Protein AF-0000000082500758 (afdb_homodimer)

Secondary structure (DSSP, 8-state):
------HHHHHHHHHHHHHHHHHHHHTTS---EEEEEETTEEEEEEE--TTTTT-TT--HHHHHHHHHHHHHHHTT--HHHHHHHHTT-EEEEEEPPBHHHHHHHHHHT-SEEEEEE--TTTB-HHHHHHHHHHHHHGGGS-S----------S-EEE-TT--/------HHHHHHHHHHHHHHHHHHHHTTS---EEEEEETTEEEEEEE--TTTTT-TT--HHHHHHHHHHHHHHHTT--HHHHHHHHTT-EEEEEE--BHHHHHHHHHHT-SEEEEEE--TTTB-HHHHHHHHHHHHHGGGS-S----------S-EEE-TT--

pLDDT: mean 81.26, std 23.69, range [27.52, 98.81]

Radius of gyration: 19.94 Å; Cα contacts (8 Å, |Δi|>4): 639; chains: 2; bounding box: 52×61×43 Å

Sequence (326 aa):
MLMVETEEDTTLFMNLAIEQAKLALDGLEVPVGCVIVEDHAVIASGRNRTTETRNATRHAEMEAIDMLLEQWQKDGLSKEEVASKFSRCTLYVTCEPCIMCAAALSIIGIKEVYYGCANDKFGGCGSILSLHTNSSENLNSPKASQKANARGLNGLIPVPEVLMLMVETEEDTTLFMNLAIEQAKLALDGLEVPVGCVIVEDHAVIASGRNRTTETRNATRHAEMEAIDMLLEQWQKDGLSKEEVASKFSRCTLYVTCEPCIMCAAALSIIGIKEVYYGCANDKFGGCGSILSLHTNSSENLNSPKASQKANARGLNGLIPVPEVL

Foldseek 3Di:
DLPPQDPVLLVVQLVVQQVLLVVCVVVVHRRKKKFKDAPSDTPFIFAACCPVVVNVPRHGLNRRVVVVVVVVVVVVDDLVRQLVRQLRMEMEMAEADFQVSLVVSLVSNHNAYEYAYYDPPGHNLVVQVVVVVVVVVVPPPPDDPPCPCSVRNVDYHHDYPDD/DLPPQDPVLLVVQLVVQQVLLVVCVVVVHRRKKKFKDAPSDTPFIFAACCPVVVNVPRHGLNRRVVVVVVVVVVVVDDLVRQLVRQLRMEMEMAEADFQVSLVVSLVSNHNAYEYAYYDPPGHNLVVQVVVVVVVVVVPPPPDDPPCPCSVRNVDYHHDYPDD

Structure (mmCIF, N/CA/C/O backbone):
data_AF-0000000082500758-model_v1
#
loop_
_entity.id
_entity.type
_entity.pdbx_description
1 polymer 'tRNA(adenine(34)) deaminase'
#
loop_
_atom_site.group_PDB
_atom_site.id
_atom_site.type_symbol
_atom_site.label_atom_id
_atom_site.label_alt_id
_atom_site.label_comp_id
_atom_site.label_asym_id
_atom_site.label_entity_id
_atom_site.label_seq_id
_atom_site.pdbx_PDB_ins_code
_atom_site.Cartn_x
_atom_site.Cartn_y
_atom_site.Cartn_z
_atom_site.occupancy
_atom_site.B_iso_or_equiv
_atom_site.auth_seq_id
_atom_site.auth_comp_id
_atom_site.auth_asym_id
_atom_site.auth_atom_id
_atom_site.pdbx_PDB_model_num
ATOM 1 N N . MET A 1 1 ? -1.138 -32.438 -9.609 1 28.11 1 MET A N 1
ATOM 2 C CA . MET A 1 1 ? 0.214 -32.469 -9.055 1 28.11 1 MET A CA 1
ATOM 3 C C . MET A 1 1 ? 0.645 -31.062 -8.609 1 28.11 1 MET A C 1
ATOM 5 O O . MET A 1 1 ? 0.626 -30.125 -9.398 1 28.11 1 MET A O 1
ATOM 9 N N . LEU A 1 2 ? 0.361 -30.688 -7.398 1 39.06 2 LEU A N 1
ATOM 10 C CA . LEU A 1 2 ? 0.825 -29.438 -6.809 1 39.06 2 LEU A CA 1
ATOM 11 C C . LEU A 1 2 ? 2.223 -29.094 -7.305 1 39.06 2 LEU A C 1
ATOM 13 O O . LEU A 1 2 ? 3.168 -29.859 -7.105 1 39.06 2 LEU A O 1
ATOM 17 N N . MET A 1 3 ? 2.318 -28.766 -8.508 1 44.16 3 MET A N 1
ATOM 18 C CA . MET A 1 3 ? 3.656 -28.5 -9.031 1 44.16 3 MET A CA 1
ATOM 19 C C . MET A 1 3 ? 4.484 -27.719 -8.023 1 44.16 3 MET A C 1
ATOM 21 O O . MET A 1 3 ? 4.168 -26.562 -7.73 1 44.16 3 MET A O 1
ATOM 25 N N . VAL A 1 4 ? 4.895 -28.406 -6.992 1 53.94 4 VAL A N 1
ATOM 26 C CA . VAL A 1 4 ? 5.828 -27.875 -6.012 1 53.94 4 VAL A CA 1
ATOM 27 C C . VAL A 1 4 ? 7 -27.203 -6.727 1 53.94 4 VAL A C 1
ATOM 29 O O . VAL A 1 4 ? 7.492 -27.719 -7.734 1 53.94 4 VAL A O 1
ATOM 32 N N . GLU A 1 5 ? 7.02 -25.953 -6.672 1 64.44 5 GLU A N 1
ATOM 33 C CA . GLU A 1 5 ? 8.18 -25.266 -7.223 1 64.44 5 GLU A CA 1
ATOM 34 C C . GLU A 1 5 ? 9.477 -25.984 -6.855 1 64.44 5 GLU A C 1
ATOM 36 O O . GLU A 1 5 ? 9.68 -26.359 -5.695 1 64.44 5 GLU A O 1
ATOM 41 N N . THR A 1 6 ? 10.148 -26.484 -7.891 1 73.56 6 THR A N 1
ATOM 42 C CA . THR A 1 6 ? 11.445 -27.125 -7.676 1 73.56 6 THR A CA 1
ATOM 43 C C . THR A 1 6 ? 12.5 -26.078 -7.309 1 73.56 6 THR A C 1
ATOM 45 O O . THR A 1 6 ? 12.258 -24.875 -7.434 1 73.56 6 THR A O 1
ATOM 48 N N . GLU A 1 7 ? 13.523 -26.531 -6.707 1 75 7 GLU A N 1
ATOM 49 C CA . GLU A 1 7 ? 14.664 -25.656 -6.398 1 75 7 GLU A CA 1
ATOM 50 C C . GLU A 1 7 ? 15.133 -24.906 -7.641 1 75 7 GLU A C 1
ATOM 52 O O . GLU A 1 7 ? 15.523 -23.75 -7.555 1 75 7 GLU A O 1
ATOM 57 N N . GLU A 1 8 ? 15.07 -25.641 -8.781 1 79.5 8 GLU A N 1
ATOM 58 C CA . GLU A 1 8 ? 15.469 -25.016 -10.047 1 79.5 8 GLU A CA 1
ATOM 59 C C . GLU A 1 8 ? 14.523 -23.875 -10.414 1 79.5 8 GLU A C 1
ATOM 61 O O . GLU A 1 8 ? 14.961 -22.812 -10.883 1 79.5 8 GLU A O 1
ATOM 66 N N . ASP A 1 9 ? 13.328 -24.062 -10.164 1 88.56 9 ASP A N 1
ATOM 67 C CA . ASP A 1 9 ? 12.352 -23.016 -10.453 1 88.56 9 ASP A CA 1
ATOM 68 C C . ASP A 1 9 ? 12.562 -21.797 -9.562 1 88.56 9 ASP A C 1
ATOM 70 O O . ASP A 1 9 ? 12.523 -20.656 -10.039 1 88.56 9 ASP A O 1
ATOM 74 N N . THR A 1 10 ? 12.898 -22.109 -8.328 1 89.81 10 THR A N 1
ATOM 75 C CA . THR A 1 10 ? 13.109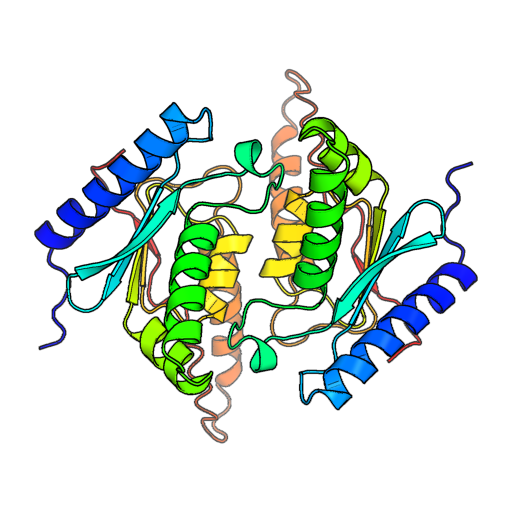 -21.016 -7.375 1 89.81 10 THR A CA 1
ATOM 76 C C . THR A 1 10 ? 14.312 -20.172 -7.785 1 89.81 10 THR A C 1
ATOM 78 O O . THR A 1 10 ? 14.25 -18.938 -7.746 1 89.81 10 THR A O 1
ATOM 81 N N . THR A 1 11 ? 15.328 -20.844 -8.211 1 92.38 11 THR A N 1
ATOM 82 C CA . THR A 1 11 ? 16.531 -20.141 -8.648 1 92.38 11 THR A CA 1
ATOM 83 C C . THR A 1 11 ? 16.234 -19.297 -9.898 1 92.38 11 THR A C 1
ATOM 85 O O . THR A 1 11 ? 16.672 -18.156 -9.992 1 92.38 11 THR A O 1
ATOM 88 N N . LEU A 1 12 ? 15.523 -19.875 -10.812 1 95.12 12 LEU A N 1
ATOM 89 C CA . LEU A 1 12 ? 15.18 -19.172 -12.047 1 95.12 12 LEU A CA 1
ATOM 90 C C . LEU A 1 12 ? 14.383 -17.906 -11.75 1 95.12 12 LEU A C 1
ATOM 92 O O . LEU A 1 12 ? 14.742 -16.828 -12.219 1 95.12 12 LEU A O 1
ATOM 96 N N . PHE A 1 13 ? 13.367 -18.047 -11 1 97.06 13 PHE A N 1
ATOM 97 C CA . PHE A 1 13 ? 12.469 -16.922 -10.766 1 97.06 13 PHE A CA 1
ATOM 98 C C . PHE A 1 13 ? 13.141 -15.867 -9.883 1 97.06 13 PHE A C 1
ATOM 100 O O . PHE A 1 13 ? 12.906 -14.672 -10.055 1 97.06 13 PHE A O 1
ATOM 107 N N . MET A 1 14 ? 14.055 -16.312 -8.984 1 96.81 14 MET A N 1
ATOM 108 C CA . MET A 1 14 ? 14.812 -15.352 -8.188 1 96.81 14 MET A CA 1
ATOM 109 C C . MET A 1 14 ? 15.781 -14.562 -9.055 1 96.81 14 MET A C 1
ATOM 111 O O . MET A 1 14 ? 15.977 -13.367 -8.852 1 96.81 14 MET A O 1
ATOM 115 N N . ASN A 1 15 ? 16.312 -15.242 -10.016 1 97.44 15 ASN A N 1
ATOM 116 C CA . ASN A 1 15 ? 17.188 -14.547 -10.953 1 97.44 15 ASN A CA 1
ATOM 117 C C . ASN A 1 15 ? 16.422 -13.492 -11.758 1 97.44 15 ASN A C 1
ATOM 119 O O . ASN A 1 15 ? 16.953 -12.414 -12.039 1 97.44 15 ASN A O 1
ATOM 123 N N . LEU A 1 16 ? 15.227 -13.805 -12.117 1 98.31 16 LEU A N 1
ATOM 124 C CA . LEU A 1 16 ? 14.398 -12.836 -12.812 1 98.31 16 LEU A CA 1
ATOM 125 C C . LEU A 1 16 ? 14.055 -11.656 -11.906 1 98.31 16 LEU A C 1
ATOM 127 O O . LEU A 1 16 ? 13.992 -10.516 -12.359 1 98.31 16 LEU A O 1
ATOM 131 N N . ALA A 1 17 ? 13.875 -11.922 -10.602 1 98.38 17 ALA A N 1
ATOM 132 C CA . ALA A 1 17 ? 13.695 -10.852 -9.625 1 98.38 17 ALA A CA 1
ATOM 133 C C . ALA A 1 17 ? 14.945 -9.977 -9.539 1 98.38 17 ALA A C 1
ATOM 135 O O . ALA A 1 17 ? 14.852 -8.75 -9.469 1 98.38 17 ALA A O 1
ATOM 136 N N . ILE A 1 18 ? 16.078 -10.602 -9.586 1 98.12 18 ILE A N 1
ATOM 137 C CA . ILE A 1 18 ? 17.344 -9.891 -9.508 1 98.12 18 ILE A CA 1
ATOM 138 C C . ILE A 1 18 ? 17.516 -8.984 -10.727 1 98.12 18 ILE A C 1
ATOM 140 O O . ILE A 1 18 ? 18.031 -7.867 -10.617 1 98.12 18 ILE A O 1
ATOM 144 N N . GLU A 1 19 ? 17.047 -9.445 -11.852 1 98.62 19 GLU A N 1
ATOM 145 C CA . GLU A 1 19 ? 17.078 -8.602 -13.039 1 98.62 19 GLU A CA 1
ATOM 146 C C . GLU A 1 19 ? 16.25 -7.332 -12.836 1 98.62 19 GLU A C 1
ATOM 148 O O . GLU A 1 19 ? 16.656 -6.246 -13.258 1 98.62 19 GLU A O 1
ATOM 153 N N . GLN A 1 20 ? 15.109 -7.449 -12.195 1 98.75 20 GLN A N 1
ATOM 154 C CA . GLN A 1 20 ? 14.297 -6.281 -11.867 1 98.75 20 GLN A CA 1
ATOM 155 C C . GLN A 1 20 ? 15.031 -5.352 -10.906 1 98.75 20 GLN A C 1
ATOM 157 O O . GLN A 1 20 ? 14.953 -4.129 -11.039 1 98.75 20 GLN A O 1
ATOM 162 N N . ALA A 1 21 ? 15.742 -5.941 -9.969 1 98.44 21 ALA A N 1
ATOM 163 C CA . ALA A 1 21 ? 16.516 -5.148 -9.023 1 98.44 21 ALA A CA 1
ATOM 164 C C . ALA A 1 21 ? 17.625 -4.359 -9.727 1 98.44 21 ALA A C 1
ATOM 166 O O . ALA A 1 21 ? 17.891 -3.213 -9.375 1 98.44 21 ALA A O 1
ATOM 167 N N . LYS A 1 22 ? 18.188 -4.98 -10.672 1 98.44 22 LYS A N 1
ATOM 168 C CA . LYS A 1 22 ? 19.203 -4.305 -11.461 1 98.44 22 LYS A CA 1
ATOM 169 C C . LYS A 1 22 ? 18.625 -3.115 -12.219 1 98.44 22 LYS A C 1
ATOM 171 O O . LYS A 1 22 ? 19.25 -2.059 -12.305 1 98.44 22 LYS A O 1
ATOM 176 N N . LEU A 1 23 ? 17.453 -3.297 -12.781 1 98.5 23 LEU A N 1
ATOM 177 C CA . LEU A 1 23 ? 16.766 -2.195 -13.445 1 98.5 23 LEU A CA 1
ATOM 178 C C . LEU A 1 23 ? 16.5 -1.054 -12.469 1 98.5 23 LEU A C 1
ATOM 180 O O . LEU A 1 23 ? 16.625 0.119 -12.828 1 98.5 23 LEU A O 1
ATOM 184 N N . ALA A 1 24 ? 16.094 -1.427 -11.258 1 98.38 24 ALA A N 1
ATOM 185 C CA . ALA A 1 24 ? 15.906 -0.406 -10.227 1 98.38 24 ALA A CA 1
ATOM 186 C C . ALA A 1 24 ? 17.203 0.359 -9.977 1 98.38 24 ALA A C 1
ATOM 188 O O . ALA A 1 24 ? 17.203 1.591 -9.914 1 98.38 24 ALA A O 1
ATOM 189 N N . LEU A 1 25 ? 18.25 -0.366 -9.812 1 97.81 25 LEU A N 1
ATOM 190 C CA . LEU A 1 25 ? 19.562 0.235 -9.57 1 97.81 25 LEU A CA 1
ATOM 191 C C . LEU A 1 25 ? 19.938 1.177 -10.703 1 97.81 25 LEU A C 1
ATOM 193 O O . LEU A 1 25 ? 20.422 2.289 -10.461 1 97.81 25 LEU A O 1
ATOM 197 N N . ASP A 1 26 ? 19.703 0.763 -11.93 1 97.38 26 ASP A N 1
ATOM 198 C CA . ASP A 1 26 ? 19.984 1.571 -13.109 1 97.38 26 ASP A CA 1
ATOM 199 C C . ASP A 1 26 ? 19.172 2.871 -13.094 1 97.38 26 ASP A C 1
ATOM 201 O O . ASP A 1 26 ? 19.625 3.887 -13.633 1 97.38 26 ASP A O 1
ATOM 205 N N . GLY A 1 27 ? 18.047 2.787 -12.508 1 96.56 27 GLY A N 1
ATOM 206 C CA . GLY A 1 27 ? 17.203 3.963 -12.367 1 96.56 27 GLY A CA 1
ATOM 207 C C . GLY A 1 27 ? 17.469 4.746 -11.102 1 96.56 27 GLY A C 1
ATOM 208 O O . GLY A 1 27 ? 16.672 5.598 -10.703 1 96.56 27 GLY A O 1
ATOM 209 N N . LEU A 1 28 ? 18.484 4.363 -10.383 1 96.44 28 LEU A N 1
ATOM 210 C CA . LEU A 1 28 ? 18.938 5.047 -9.18 1 96.44 28 LEU A CA 1
ATOM 211 C C . LEU A 1 28 ? 17.969 4.824 -8.023 1 96.44 28 LEU A C 1
ATOM 213 O O . LEU A 1 28 ? 17.734 5.727 -7.219 1 96.44 28 LEU A O 1
ATOM 217 N N . GLU A 1 29 ? 17.375 3.68 -8.023 1 97.81 29 GLU A N 1
ATOM 218 C CA . GLU A 1 29 ? 16.516 3.223 -6.941 1 97.81 29 GLU A CA 1
ATOM 219 C C . GLU A 1 29 ? 17.234 2.203 -6.059 1 97.81 29 GLU A C 1
ATOM 221 O O . GLU A 1 29 ? 18.203 1.589 -6.484 1 97.81 29 GLU A O 1
ATOM 226 N N . VAL A 1 30 ? 16.734 2.09 -4.672 1 96.25 30 VAL A N 1
ATOM 227 C CA . VAL A 1 30 ? 17.172 0.932 -3.896 1 96.25 30 VAL A CA 1
ATOM 228 C C . VAL A 1 30 ? 16.906 -0.347 -4.691 1 96.25 30 VAL A C 1
ATOM 230 O O . VAL A 1 30 ? 15.812 -0.552 -5.211 1 96.25 30 VAL A O 1
ATOM 233 N N . PRO A 1 31 ? 17.938 -1.136 -4.93 1 97.88 31 PRO A N 1
ATOM 234 C CA . PRO A 1 31 ? 17.828 -2.271 -5.848 1 97.88 31 PRO A CA 1
ATOM 235 C C . PRO A 1 31 ? 17.016 -3.428 -5.266 1 97.88 31 PRO A C 1
ATOM 237 O O . PRO A 1 31 ? 17.594 -4.426 -4.82 1 97.88 31 PRO A O 1
ATOM 240 N N . VAL A 1 32 ? 15.781 -3.314 -5.285 1 98.19 32 VAL A N 1
ATOM 241 C CA . VAL A 1 32 ? 14.852 -4.391 -4.941 1 98.19 32 VAL A CA 1
ATOM 242 C C . VAL A 1 32 ? 13.953 -4.699 -6.137 1 98.19 32 VAL A C 1
ATOM 244 O O . VAL A 1 32 ? 13.461 -3.785 -6.801 1 98.19 32 VAL A O 1
ATOM 247 N N . GLY A 1 33 ? 13.828 -5.926 -6.457 1 98.69 33 GLY A N 1
ATOM 248 C CA . GLY A 1 33 ? 12.992 -6.406 -7.547 1 98.69 33 GLY A CA 1
ATOM 249 C C . GLY A 1 33 ? 12.227 -7.668 -7.195 1 98.69 33 GLY A C 1
ATOM 250 O O . GLY A 1 33 ? 12.602 -8.391 -6.266 1 98.69 33 GLY A O 1
ATOM 251 N N . CYS A 1 34 ? 11.109 -7.859 -7.984 1 98.69 34 CYS A N 1
ATOM 252 C CA . CYS A 1 34 ? 10.32 -9.062 -7.738 1 98.69 34 CYS A CA 1
ATOM 253 C C . CYS A 1 34 ? 9.602 -9.508 -9.008 1 98.69 34 CYS A C 1
ATOM 255 O O . CYS A 1 34 ? 9.523 -8.758 -9.977 1 98.69 34 CYS A O 1
ATOM 257 N N . VAL A 1 35 ? 9.156 -10.758 -8.945 1 98.75 35 VAL A N 1
ATOM 258 C CA . VAL A 1 35 ? 8.273 -11.289 -9.977 1 98.75 35 VAL A CA 1
ATOM 259 C C . VAL A 1 35 ? 7.133 -12.078 -9.328 1 98.75 35 VAL A C 1
ATOM 261 O O . VAL A 1 35 ? 7.297 -12.641 -8.242 1 98.75 35 VAL A O 1
ATOM 264 N N . ILE A 1 36 ? 6.027 -12.039 -9.938 1 98.69 36 ILE A N 1
ATOM 265 C CA . ILE A 1 36 ? 4.891 -12.867 -9.555 1 98.69 36 ILE A CA 1
ATOM 266 C C . ILE A 1 36 ? 4.699 -13.984 -10.57 1 98.69 36 ILE A C 1
ATOM 268 O O . ILE A 1 36 ? 4.699 -13.742 -11.781 1 98.69 36 ILE A O 1
ATOM 272 N N . VAL A 1 37 ? 4.559 -15.219 -10.039 1 98.31 37 VAL A N 1
ATOM 273 C CA . VAL A 1 37 ? 4.535 -16.422 -10.875 1 98.31 37 VAL A CA 1
ATOM 274 C C . VAL A 1 37 ? 3.219 -17.156 -10.68 1 98.31 37 VAL A C 1
ATOM 276 O O . VAL A 1 37 ? 2.748 -17.312 -9.547 1 98.31 37 VAL A O 1
ATOM 279 N N . GLU A 1 38 ? 2.604 -17.531 -11.742 1 97.25 38 GLU A N 1
ATOM 280 C CA . GLU A 1 38 ? 1.458 -18.438 -11.789 1 97.25 38 GLU A CA 1
ATOM 281 C C . GLU A 1 38 ? 1.687 -19.578 -12.781 1 97.25 38 GLU A C 1
ATOM 283 O O . GLU A 1 38 ? 2.072 -19.328 -13.922 1 97.25 38 GLU A O 1
ATOM 288 N N . ASP A 1 39 ? 1.561 -20.781 -12.367 1 94.75 39 ASP A N 1
ATOM 289 C CA . ASP A 1 39 ? 1.719 -21.938 -13.242 1 94.75 39 ASP A CA 1
ATOM 290 C C . ASP A 1 39 ? 3.053 -21.891 -13.984 1 94.75 39 ASP A C 1
ATOM 292 O O . ASP A 1 39 ? 3.092 -22.016 -15.211 1 94.75 39 ASP A O 1
ATOM 296 N N . HIS A 1 40 ? 4.039 -21.5 -13.258 1 94.38 40 HIS A N 1
ATOM 297 C CA . HIS A 1 40 ? 5.426 -21.531 -13.711 1 94.38 40 HIS A CA 1
ATOM 298 C C . HIS A 1 40 ? 5.691 -20.453 -14.758 1 94.38 40 HIS A C 1
ATOM 300 O O . HIS A 1 40 ? 6.656 -20.547 -15.523 1 94.38 40 HIS A O 1
ATOM 306 N N . ALA A 1 41 ? 4.879 -19.5 -14.797 1 97.31 41 ALA A N 1
ATOM 307 C CA . ALA A 1 41 ? 5.086 -18.359 -15.695 1 97.31 41 ALA A CA 1
ATOM 308 C C . ALA A 1 41 ? 5.074 -17.047 -14.93 1 97.31 41 ALA A C 1
ATOM 310 O O . ALA A 1 41 ? 4.25 -16.844 -14.031 1 97.31 41 ALA A O 1
ATOM 311 N N . VAL A 1 42 ? 6.012 -16.203 -15.32 1 98.44 42 VAL A N 1
ATOM 312 C CA . VAL A 1 42 ? 5.996 -14.852 -14.758 1 98.44 42 VAL A CA 1
ATOM 313 C C . VAL A 1 42 ? 4.832 -14.062 -15.352 1 98.44 42 VAL A C 1
ATOM 315 O O . VAL A 1 42 ? 4.734 -13.914 -16.578 1 98.44 42 VAL A O 1
ATOM 318 N N . ILE A 1 43 ? 3.98 -13.555 -14.5 1 98.56 43 ILE A N 1
ATOM 319 C CA . ILE A 1 43 ? 2.818 -12.836 -15.016 1 98.5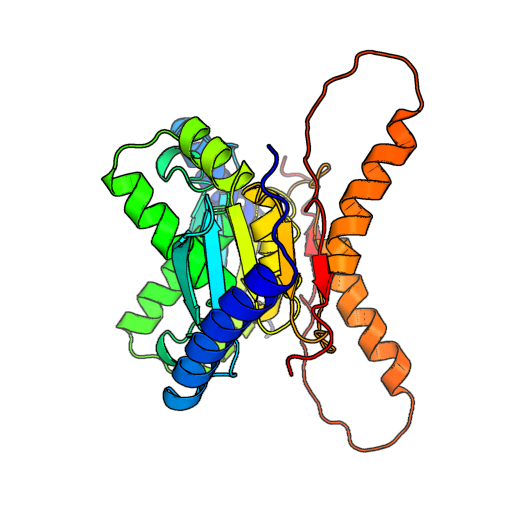6 43 ILE A CA 1
ATOM 320 C C . ILE A 1 43 ? 2.914 -11.359 -14.648 1 98.56 43 ILE A C 1
ATOM 322 O O . ILE A 1 43 ? 2.172 -10.531 -15.172 1 98.56 43 ILE A O 1
ATOM 326 N N . ALA A 1 44 ? 3.791 -11.023 -13.797 1 98.69 44 ALA A N 1
ATOM 327 C CA . ALA A 1 44 ? 4.055 -9.625 -13.453 1 98.69 44 ALA A CA 1
ATOM 328 C C . ALA A 1 44 ? 5.453 -9.461 -12.867 1 98.69 44 ALA A C 1
ATOM 330 O O . ALA A 1 44 ? 6.047 -10.422 -12.375 1 98.69 44 ALA A O 1
ATOM 331 N N . SER A 1 45 ? 5.961 -8.344 -12.969 1 98.81 45 SER A N 1
ATOM 332 C CA . SER A 1 45 ? 7.234 -7.957 -12.375 1 98.81 45 SER A CA 1
ATOM 333 C C . SER A 1 45 ? 7.172 -6.551 -11.789 1 98.81 45 SER A C 1
ATOM 335 O O . SER A 1 45 ? 6.293 -5.762 -12.148 1 98.81 45 SER A O 1
ATOM 337 N N . GLY A 1 46 ? 8.047 -6.348 -10.828 1 98.75 46 GLY A N 1
ATOM 338 C CA . GLY A 1 46 ? 8.125 -5.031 -10.219 1 98.75 46 GLY A CA 1
ATOM 339 C C . GLY A 1 46 ? 9.516 -4.691 -9.711 1 98.75 46 GLY A C 1
ATOM 340 O O . GLY A 1 46 ? 10.289 -5.586 -9.359 1 98.75 46 GLY A O 1
ATOM 341 N N . ARG A 1 47 ? 9.789 -3.453 -9.773 1 98.75 47 ARG A N 1
ATOM 342 C CA . ARG A 1 47 ? 10.984 -2.879 -9.164 1 98.75 47 ARG A CA 1
ATOM 343 C C . ARG A 1 47 ? 10.641 -1.629 -8.359 1 98.75 47 ARG A C 1
ATOM 345 O O . ARG A 1 47 ? 9.594 -1.021 -8.562 1 98.75 47 ARG A O 1
ATOM 352 N N . ASN A 1 48 ? 11.547 -1.322 -7.391 1 98.38 48 ASN A N 1
ATOM 353 C CA . ASN A 1 48 ? 11.328 -0.069 -6.676 1 98.38 48 ASN A CA 1
ATOM 354 C C . ASN A 1 48 ? 11.289 1.121 -7.633 1 98.38 48 ASN A C 1
ATOM 356 O O . ASN A 1 48 ? 12.102 1.211 -8.555 1 98.38 48 ASN A O 1
ATOM 360 N N . ARG A 1 49 ? 10.336 1.992 -7.398 1 97.94 49 ARG A N 1
ATOM 361 C CA . ARG A 1 49 ? 10.203 3.213 -8.188 1 97.94 49 ARG A CA 1
ATOM 362 C C . ARG A 1 49 ? 9.922 4.414 -7.293 1 97.94 49 ARG A C 1
ATOM 364 O O . ARG A 1 49 ? 9.148 5.305 -7.664 1 97.94 49 ARG A O 1
ATOM 371 N N . THR A 1 50 ? 10.422 4.406 -6.09 1 97.44 50 THR A N 1
ATOM 372 C CA . THR A 1 50 ? 10.109 5.402 -5.074 1 97.44 50 THR A CA 1
ATOM 373 C C . THR A 1 50 ? 10.602 6.781 -5.504 1 97.44 50 THR A C 1
ATOM 375 O O . THR A 1 50 ? 9.875 7.773 -5.371 1 97.44 50 THR A O 1
ATOM 378 N N . THR A 1 51 ? 11.789 6.836 -6.09 1 95.31 51 THR A N 1
ATOM 379 C CA . THR A 1 51 ? 12.367 8.117 -6.504 1 95.31 51 THR A CA 1
ATOM 380 C C . THR A 1 51 ? 11.695 8.617 -7.777 1 95.31 51 THR A C 1
ATOM 382 O O . THR A 1 51 ? 11.281 9.773 -7.855 1 95.31 51 THR A O 1
ATOM 385 N N . GLU A 1 52 ? 11.602 7.766 -8.742 1 95.31 52 GLU A N 1
ATOM 386 C CA . GLU A 1 52 ? 11.008 8.117 -10.023 1 95.31 52 GLU A CA 1
ATOM 387 C C . GLU A 1 52 ? 9.602 8.688 -9.844 1 95.31 52 GLU A C 1
ATOM 389 O O . GLU A 1 52 ? 9.219 9.633 -10.531 1 95.31 52 GLU A O 1
ATOM 394 N N . THR A 1 53 ? 8.875 8.156 -8.859 1 95.75 53 THR A N 1
ATOM 395 C CA . THR A 1 53 ? 7.473 8.531 -8.688 1 95.75 53 THR A CA 1
ATOM 396 C C . THR A 1 53 ? 7.309 9.508 -7.523 1 95.75 53 THR A C 1
ATOM 398 O O . THR A 1 53 ? 6.191 9.922 -7.207 1 95.75 53 THR A O 1
ATOM 401 N N . ARG A 1 54 ? 8.406 9.766 -6.781 1 95.94 54 ARG A N 1
ATOM 402 C CA . ARG A 1 54 ? 8.375 10.602 -5.586 1 95.94 54 ARG A CA 1
ATOM 403 C C . ARG A 1 54 ? 7.367 10.07 -4.574 1 95.94 54 ARG A C 1
ATOM 405 O O . ARG A 1 54 ? 6.625 10.844 -3.963 1 95.94 54 ARG A O 1
ATOM 412 N N . ASN A 1 55 ? 7.25 8.805 -4.523 1 96.88 55 ASN A N 1
ATOM 413 C CA . ASN A 1 55 ? 6.328 8.055 -3.678 1 96.88 55 ASN A CA 1
ATOM 414 C C . ASN A 1 55 ? 7.043 6.93 -2.936 1 96.88 55 ASN A C 1
ATOM 416 O O . ASN A 1 55 ? 7.352 5.891 -3.521 1 96.88 55 ASN A O 1
ATOM 420 N N . ALA A 1 56 ? 7.223 7.113 -1.683 1 96.38 56 ALA A N 1
ATOM 421 C CA . ALA A 1 56 ? 8.031 6.215 -0.864 1 96.38 56 ALA A CA 1
ATOM 422 C C . ALA A 1 56 ? 7.367 4.844 -0.734 1 96.38 56 ALA A C 1
ATOM 424 O O . ALA A 1 56 ? 8 3.881 -0.298 1 96.38 56 ALA A O 1
ATOM 425 N N . THR A 1 57 ? 6.098 4.699 -1.149 1 97.19 57 THR A N 1
ATOM 426 C CA . THR A 1 57 ? 5.375 3.443 -0.965 1 97.19 57 THR A CA 1
ATOM 427 C C . THR A 1 57 ? 5.473 2.576 -2.217 1 97.19 57 THR A C 1
ATOM 429 O O . THR A 1 57 ? 4.984 1.443 -2.232 1 97.19 57 THR A O 1
ATOM 432 N N . ARG A 1 58 ? 6.125 3.043 -3.246 1 98.06 58 ARG A N 1
ATOM 433 C CA . ARG A 1 58 ? 6.145 2.311 -4.508 1 98.06 58 ARG A CA 1
ATOM 434 C C . ARG A 1 58 ? 7.277 1.286 -4.527 1 98.06 58 ARG A C 1
ATOM 436 O O . ARG A 1 58 ? 8.18 1.37 -5.359 1 98.06 58 ARG A O 1
ATOM 443 N N . HIS A 1 59 ? 7.137 0.345 -3.658 1 98.38 59 HIS A N 1
ATOM 444 C CA . HIS A 1 59 ? 8.062 -0.782 -3.578 1 98.38 59 HIS A CA 1
ATOM 445 C C . HIS A 1 59 ? 7.809 -1.78 -4.703 1 98.38 59 HIS A C 1
ATOM 447 O O . HIS A 1 59 ? 6.754 -1.757 -5.336 1 98.38 59 HIS A O 1
ATOM 453 N N . ALA A 1 60 ? 8.773 -2.633 -4.945 1 98.75 60 ALA A N 1
ATOM 454 C CA . ALA A 1 60 ? 8.727 -3.615 -6.027 1 98.75 60 ALA A CA 1
ATOM 455 C C . ALA A 1 60 ? 7.441 -4.441 -5.957 1 98.75 60 ALA A C 1
ATOM 457 O O . ALA A 1 60 ? 6.773 -4.645 -6.973 1 98.75 60 ALA A O 1
ATOM 458 N N . GLU A 1 61 ? 7.098 -4.934 -4.742 1 98.56 61 GLU A N 1
ATOM 459 C CA . GLU A 1 61 ? 5.906 -5.762 -4.555 1 98.56 61 GLU A CA 1
ATOM 460 C C . GLU A 1 61 ? 4.645 -5.004 -4.949 1 98.56 61 GLU A C 1
ATOM 462 O O . GLU A 1 61 ? 3.785 -5.543 -5.656 1 98.56 61 GLU A O 1
ATOM 467 N N . MET A 1 62 ? 4.562 -3.77 -4.508 1 98.62 62 MET A N 1
ATOM 468 C CA . MET A 1 62 ? 3.396 -2.947 -4.82 1 9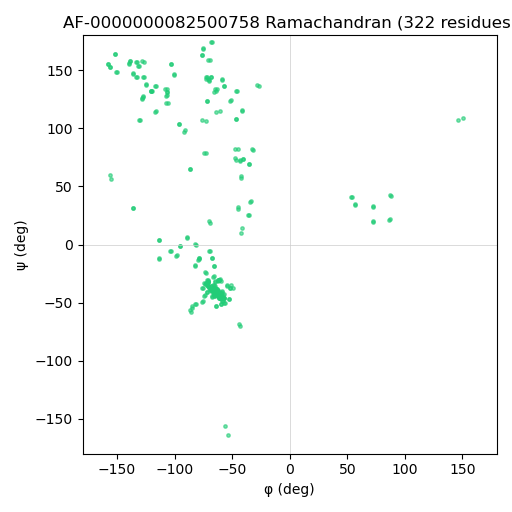8.62 62 MET A CA 1
ATOM 469 C C . MET A 1 62 ? 3.287 -2.703 -6.32 1 98.62 62 MET A C 1
ATOM 471 O O . MET A 1 62 ? 2.188 -2.719 -6.879 1 98.62 62 MET A O 1
ATOM 475 N N . GLU A 1 63 ? 4.418 -2.48 -6.98 1 98.62 63 GLU A N 1
ATOM 476 C CA . GLU A 1 63 ? 4.441 -2.283 -8.43 1 98.62 63 GLU A CA 1
ATOM 477 C C . GLU A 1 63 ? 3.926 -3.518 -9.164 1 98.62 63 GLU A C 1
ATOM 479 O O . GLU A 1 63 ? 3.121 -3.404 -10.086 1 98.62 63 GLU A O 1
ATOM 484 N N . ALA A 1 64 ? 4.359 -4.629 -8.773 1 98.81 64 ALA A N 1
ATOM 485 C CA . ALA A 1 64 ? 3.943 -5.867 -9.43 1 98.81 64 ALA A CA 1
ATOM 486 C C . ALA A 1 64 ? 2.451 -6.117 -9.227 1 98.81 64 ALA A C 1
ATOM 488 O O . ALA A 1 64 ? 1.748 -6.508 -10.156 1 98.81 64 ALA A O 1
ATOM 489 N N . ILE A 1 65 ? 2.018 -5.895 -8.008 1 98.44 65 ILE A N 1
ATOM 490 C CA . ILE A 1 65 ? 0.609 -6.078 -7.684 1 98.44 65 ILE A CA 1
ATOM 491 C C . ILE A 1 65 ? -0.246 -5.156 -8.547 1 98.44 65 ILE A C 1
ATOM 493 O O . ILE A 1 65 ? -1.226 -5.594 -9.156 1 98.44 65 ILE A O 1
ATOM 497 N N . ASP A 1 66 ? 0.157 -3.92 -8.625 1 97.56 66 ASP A N 1
ATOM 498 C CA . ASP A 1 66 ? -0.616 -2.945 -9.391 1 97.56 66 ASP A CA 1
ATOM 499 C C . ASP A 1 66 ? -0.665 -3.32 -10.867 1 97.56 66 ASP A C 1
ATOM 501 O O . ASP A 1 66 ? -1.707 -3.188 -11.516 1 97.56 66 ASP A O 1
ATOM 505 N N . MET A 1 67 ? 0.419 -3.73 -11.383 1 97.62 67 MET A N 1
ATOM 506 C CA . MET A 1 67 ? 0.469 -4.148 -12.781 1 97.62 67 MET A CA 1
ATOM 507 C C . MET A 1 67 ? -0.543 -5.258 -13.047 1 97.62 67 MET A C 1
ATOM 509 O O . MET A 1 67 ? -1.291 -5.195 -14.031 1 97.62 67 MET A O 1
ATOM 513 N N . LEU A 1 68 ? -0.596 -6.215 -12.211 1 97.62 68 LEU A N 1
ATOM 514 C CA . LEU A 1 68 ? -1.489 -7.355 -12.383 1 97.62 68 LEU A CA 1
ATOM 515 C C . LEU A 1 68 ? -2.947 -6.93 -12.242 1 97.62 68 LEU A C 1
ATOM 517 O O . LEU A 1 68 ? -3.799 -7.344 -13.031 1 97.62 68 LEU A O 1
ATOM 521 N N . LEU A 1 69 ? -3.168 -6.156 -11.258 1 97.44 69 LEU A N 1
ATOM 522 C CA . LEU A 1 69 ? -4.535 -5.727 -11 1 97.44 69 LEU A CA 1
ATOM 523 C C . LEU A 1 69 ? -5.074 -4.895 -12.156 1 97.44 69 LEU A C 1
ATOM 525 O O . LEU A 1 69 ? -6.242 -5.035 -12.539 1 97.44 69 LEU A O 1
ATOM 529 N N . GLU A 1 70 ? -4.219 -4.047 -12.695 1 96.69 70 GLU A N 1
ATOM 530 C CA . GLU A 1 70 ? -4.617 -3.279 -13.875 1 96.69 70 GLU A CA 1
ATOM 531 C C . GLU A 1 70 ? -4.961 -4.199 -15.039 1 96.69 70 GLU A C 1
ATOM 533 O O . GLU A 1 70 ? -5.984 -4.012 -15.703 1 96.69 70 GLU A O 1
ATOM 538 N N . GLN A 1 71 ? -4.18 -5.133 -15.273 1 97.25 71 GLN A N 1
ATOM 539 C CA . GLN A 1 71 ? -4.406 -6.094 -16.344 1 97.25 71 GLN A CA 1
ATOM 540 C C . GLN A 1 71 ? -5.699 -6.875 -16.125 1 97.25 71 GLN A C 1
ATOM 542 O O . GLN A 1 71 ? -6.496 -7.039 -17.047 1 97.25 71 GLN A O 1
ATOM 547 N N . TRP A 1 72 ? -5.902 -7.285 -14.922 1 97.5 72 TRP A N 1
ATOM 548 C CA . TRP A 1 72 ? -7.062 -8.117 -14.625 1 97.5 72 TRP A CA 1
ATOM 549 C C . TRP A 1 72 ? -8.344 -7.297 -14.656 1 97.5 72 TRP A C 1
ATOM 551 O O . TRP A 1 72 ? -9.414 -7.816 -14.992 1 97.5 72 TRP A O 1
ATOM 561 N N . GLN A 1 73 ? -8.211 -6.062 -14.266 1 95.12 73 GLN A N 1
ATOM 562 C CA . GLN A 1 73 ? -9.344 -5.16 -14.43 1 95.12 73 GLN A CA 1
ATOM 563 C C . GLN A 1 73 ? -9.727 -5.023 -15.898 1 95.12 73 GLN A C 1
ATOM 565 O O . GLN A 1 73 ? -10.906 -5.074 -16.25 1 95.12 73 GLN A O 1
ATOM 570 N N . LYS A 1 74 ? -8.742 -4.852 -16.75 1 96.31 74 LYS A N 1
ATOM 571 C CA . LYS A 1 74 ? -8.969 -4.746 -18.188 1 96.31 74 LYS A CA 1
ATOM 572 C C . LYS A 1 74 ? -9.578 -6.027 -18.734 1 96.31 74 LYS A C 1
ATOM 574 O O . LYS A 1 74 ? -10.383 -5.984 -19.672 1 96.31 74 LYS A O 1
ATOM 579 N N . ASP A 1 75 ? -9.258 -7.121 -18.141 1 97 75 ASP A N 1
ATOM 580 C CA . ASP A 1 75 ? -9.773 -8.422 -18.562 1 97 75 ASP A CA 1
ATOM 581 C C . ASP A 1 75 ? -11.195 -8.641 -18.047 1 97 75 ASP A C 1
ATOM 583 O O . ASP A 1 75 ? -11.836 -9.641 -18.375 1 97 75 ASP A O 1
ATOM 587 N N . GLY A 1 76 ? -11.641 -7.832 -17.156 1 95.81 76 GLY A N 1
ATOM 588 C CA . GLY A 1 76 ? -13.023 -7.883 -16.703 1 95.81 76 GLY A CA 1
ATOM 589 C C . GLY A 1 76 ? -13.242 -8.859 -15.555 1 95.81 76 GLY A C 1
ATOM 590 O O . GLY A 1 76 ? -14.359 -9.312 -15.328 1 95.81 76 GLY A O 1
ATOM 591 N N . LEU A 1 77 ? -12.195 -9.156 -14.867 1 96.81 77 LEU A N 1
ATOM 592 C CA . LEU A 1 77 ? -12.328 -10.109 -13.766 1 96.81 77 LEU A CA 1
ATOM 593 C C . LEU A 1 77 ? -13.055 -9.469 -12.586 1 96.81 77 LEU A C 1
ATOM 595 O O . LEU A 1 77 ? -12.836 -8.297 -12.273 1 96.81 77 LEU A O 1
ATOM 599 N N . SER A 1 78 ? -13.867 -10.242 -11.938 1 95.44 78 SER A N 1
ATOM 600 C CA . SER A 1 78 ? -14.539 -9.805 -10.719 1 95.44 78 SER A CA 1
ATOM 601 C C . SER A 1 78 ? -13.578 -9.797 -9.531 1 95.44 78 SER A C 1
ATOM 603 O O . SER A 1 78 ? -12.469 -10.336 -9.617 1 95.44 78 SER A O 1
ATOM 605 N N . LYS A 1 79 ? -14.016 -9.195 -8.438 1 93.75 79 LYS A N 1
ATOM 606 C CA . LYS A 1 79 ? -13.234 -9.156 -7.207 1 93.75 79 LYS A CA 1
ATOM 607 C C . LYS A 1 79 ? -12.914 -10.562 -6.711 1 93.75 79 LYS A C 1
ATOM 609 O O . LYS A 1 79 ? -11.789 -10.836 -6.289 1 93.75 79 LYS A O 1
ATOM 614 N N . GLU A 1 80 ? -13.914 -11.43 -6.82 1 94.81 80 GLU A N 1
ATOM 615 C CA . GLU A 1 80 ? -13.75 -12.812 -6.367 1 94.81 80 GLU A CA 1
ATOM 616 C C . GLU A 1 80 ? -12.75 -13.562 -7.246 1 94.81 80 GLU A C 1
ATOM 618 O O . GLU A 1 80 ? -11.953 -14.359 -6.75 1 94.81 80 GLU A O 1
ATOM 623 N N . GLU A 1 81 ? -12.844 -13.281 -8.5 1 97.12 81 GLU A N 1
ATOM 624 C CA . GLU A 1 81 ? -11.922 -13.914 -9.43 1 97.12 81 GLU A CA 1
ATOM 625 C C . GLU A 1 81 ? -10.484 -13.453 -9.203 1 97.12 81 GLU A C 1
ATOM 627 O O . GLU A 1 81 ? -9.547 -14.25 -9.266 1 97.12 81 GLU A O 1
ATOM 632 N N . VAL A 1 82 ? -10.32 -12.219 -8.945 1 97.44 82 VAL A N 1
ATOM 633 C CA . VAL A 1 82 ? -9.008 -11.648 -8.656 1 97.44 82 VAL A CA 1
ATOM 634 C C . VAL A 1 82 ? -8.422 -12.305 -7.41 1 97.44 82 VAL A C 1
ATOM 636 O O . VAL A 1 82 ? -7.266 -12.742 -7.418 1 97.44 82 VAL A O 1
ATOM 639 N N . ALA A 1 83 ? -9.227 -12.422 -6.402 1 94.69 83 ALA A N 1
ATOM 640 C CA . ALA A 1 83 ? -8.773 -13.047 -5.16 1 94.69 83 ALA A CA 1
ATOM 641 C C . ALA A 1 83 ? -8.367 -14.5 -5.395 1 94.69 83 ALA A C 1
ATOM 643 O O . ALA A 1 83 ? -7.34 -14.953 -4.891 1 94.69 83 ALA A O 1
ATOM 644 N N . SER A 1 84 ? -9.141 -15.148 -6.16 1 97 84 SER A N 1
ATOM 645 C CA . SER A 1 84 ? -8.852 -16.547 -6.484 1 97 84 SER A CA 1
ATOM 646 C C . SER A 1 84 ? -7.539 -16.672 -7.25 1 97 84 SER A C 1
ATOM 648 O O . SER A 1 84 ? -6.75 -17.594 -6.992 1 97 84 SER A O 1
ATOM 650 N N . LYS A 1 85 ? -7.34 -15.812 -8.109 1 97.44 85 LYS A N 1
ATOM 651 C CA . LYS A 1 85 ? -6.113 -15.867 -8.906 1 97.44 85 LYS A CA 1
ATOM 652 C C . LYS A 1 85 ? -4.887 -15.594 -8.047 1 97.44 85 LYS A C 1
ATOM 654 O O . LYS A 1 85 ? -3.877 -16.297 -8.156 1 97.44 85 LYS A O 1
ATOM 659 N N . PHE A 1 86 ? -4.98 -14.633 -7.148 1 97.31 86 PHE A N 1
ATOM 660 C CA . PHE A 1 86 ? -3.857 -14.344 -6.266 1 97.31 86 PHE A CA 1
ATOM 661 C C . PHE A 1 86 ? -3.535 -15.547 -5.387 1 97.31 86 PHE A C 1
ATOM 663 O O . PHE A 1 86 ? -2.371 -15.789 -5.066 1 97.31 86 PHE A O 1
ATOM 670 N N . SER A 1 87 ? -4.535 -16.297 -5.062 1 96.69 87 SER A N 1
ATOM 671 C CA . SER A 1 87 ? -4.348 -17.438 -4.172 1 96.69 87 SER A CA 1
ATOM 672 C C . SER A 1 87 ? -3.545 -18.531 -4.855 1 96.69 87 SER A C 1
ATOM 674 O O . SER A 1 87 ? -3.137 -19.5 -4.207 1 96.69 87 SER A O 1
ATOM 676 N N . ARG A 1 88 ? -3.229 -18.375 -6.145 1 96.81 88 ARG A N 1
ATOM 677 C CA . ARG A 1 88 ? -2.451 -19.344 -6.898 1 96.81 88 ARG A CA 1
ATOM 678 C C . ARG A 1 88 ? -1.097 -18.781 -7.305 1 96.81 88 ARG A C 1
ATOM 680 O O . ARG A 1 88 ? -0.312 -19.438 -7.984 1 96.81 88 ARG A O 1
ATOM 687 N N . CYS A 1 89 ? -0.848 -17.609 -6.863 1 97.19 89 CYS A N 1
ATOM 688 C CA . CYS A 1 89 ? 0.366 -16.922 -7.289 1 97.19 89 CYS A CA 1
ATOM 689 C C . CYS A 1 89 ? 1.45 -17.016 -6.223 1 97.19 89 CYS A C 1
ATOM 691 O O . CYS A 1 89 ? 1.154 -17 -5.027 1 97.19 89 CYS A O 1
ATOM 693 N N . THR A 1 90 ? 2.668 -17.078 -6.684 1 96.12 90 THR A N 1
ATOM 694 C CA . THR A 1 90 ? 3.855 -17.016 -5.84 1 96.12 90 THR A CA 1
ATOM 695 C C . THR A 1 90 ? 4.691 -15.789 -6.176 1 96.12 90 THR A C 1
ATOM 697 O O . THR A 1 90 ? 4.879 -15.461 -7.348 1 96.12 90 THR A O 1
ATOM 700 N N . LEU A 1 91 ? 5.148 -15.125 -5.102 1 97.5 91 LEU A N 1
ATOM 701 C CA . LEU A 1 91 ? 6.004 -13.961 -5.293 1 97.5 91 LEU A CA 1
ATOM 702 C C . LEU A 1 91 ? 7.449 -14.281 -4.922 1 97.5 91 LEU A C 1
ATOM 704 O O . LEU A 1 91 ? 7.703 -14.883 -3.879 1 97.5 91 LEU A O 1
ATOM 708 N N . TYR A 1 92 ? 8.359 -13.969 -5.844 1 96.88 92 TYR A N 1
ATOM 709 C CA . TYR A 1 92 ? 9.789 -13.992 -5.582 1 96.88 92 TYR A CA 1
ATOM 710 C C . TYR A 1 92 ? 10.344 -12.57 -5.488 1 96.88 92 TYR A C 1
ATOM 712 O O . TYR A 1 92 ? 10.203 -11.781 -6.422 1 96.88 92 TYR A O 1
ATOM 720 N N . VAL A 1 93 ? 10.945 -12.227 -4.363 1 98.12 93 VAL A N 1
ATOM 721 C CA . VAL A 1 93 ? 11.453 -10.875 -4.148 1 98.12 93 VAL A CA 1
ATOM 722 C C . VAL A 1 93 ? 12.875 -10.938 -3.588 1 98.12 93 VAL A C 1
ATOM 724 O O . VAL A 1 93 ? 13.195 -11.82 -2.785 1 98.12 93 VAL A O 1
ATOM 727 N N . THR A 1 94 ? 13.688 -10.008 -3.986 1 97.38 94 THR A N 1
ATOM 728 C CA . THR A 1 94 ? 15.109 -10.07 -3.674 1 97.38 94 THR A CA 1
ATOM 729 C C . THR A 1 94 ? 15.352 -9.82 -2.188 1 97.38 94 THR A C 1
ATOM 731 O O . THR A 1 94 ? 16.328 -10.312 -1.618 1 97.38 94 THR A O 1
ATOM 734 N N . CYS A 1 95 ? 14.531 -9.023 -1.601 1 95.25 95 CYS A N 1
ATOM 735 C CA . CYS A 1 95 ? 14.648 -8.695 -0.185 1 95.25 95 CYS A CA 1
ATOM 736 C C . CYS A 1 95 ? 13.344 -8.961 0.553 1 95.25 95 CYS A C 1
ATOM 738 O O . CYS A 1 95 ? 12.266 -8.703 0.019 1 95.25 95 CYS A O 1
ATOM 740 N N . GLU A 1 96 ? 13.406 -9.406 1.754 1 93.25 96 GLU A N 1
ATOM 741 C CA . GLU A 1 96 ? 12.219 -9.625 2.568 1 93.25 96 GLU A CA 1
ATOM 742 C C . GLU A 1 96 ? 11.266 -8.438 2.488 1 93.25 96 GLU A C 1
ATOM 744 O O . GLU A 1 96 ? 11.68 -7.289 2.68 1 93.25 96 GLU A O 1
ATOM 749 N N . PRO A 1 97 ? 9.984 -8.734 2.254 1 95.75 97 PRO A N 1
ATOM 750 C CA . PRO A 1 97 ? 9.031 -7.629 2.195 1 95.75 97 PRO A CA 1
ATOM 751 C C . PRO A 1 97 ? 8.992 -6.809 3.484 1 95.75 97 PRO A C 1
ATOM 753 O O . PRO A 1 97 ? 9.078 -7.371 4.578 1 95.75 97 PRO A O 1
ATOM 756 N N . CYS A 1 98 ? 8.859 -5.496 3.326 1 93.19 98 CYS A N 1
ATOM 757 C CA . CYS A 1 98 ? 8.625 -4.664 4.5 1 93.19 98 CYS A CA 1
ATOM 758 C C . CYS A 1 98 ? 7.246 -4.941 5.094 1 93.19 98 CYS A C 1
ATOM 760 O O . CYS A 1 98 ? 6.445 -5.664 4.504 1 93.19 98 CYS A O 1
ATOM 762 N N . ILE A 1 99 ? 6.969 -4.395 6.145 1 90.81 99 ILE A N 1
ATOM 763 C CA . ILE A 1 99 ? 5.695 -4.59 6.828 1 90.81 99 ILE A CA 1
ATOM 764 C C . ILE A 1 99 ? 4.547 -4.18 5.906 1 90.81 99 ILE A C 1
ATOM 766 O O . ILE A 1 99 ? 3.535 -4.875 5.812 1 90.81 99 ILE A O 1
ATOM 770 N N . MET A 1 100 ? 4.605 -3.07 5.238 1 94.19 100 MET A N 1
ATOM 771 C CA . MET A 1 100 ? 3.564 -2.609 4.32 1 94.19 100 MET A CA 1
ATOM 772 C C . MET A 1 100 ? 3.289 -3.654 3.244 1 94.19 100 MET A C 1
ATOM 774 O O . MET A 1 100 ? 2.139 -4.031 3.02 1 94.19 100 MET A O 1
ATOM 778 N N . CYS A 1 101 ? 4.332 -4.062 2.674 1 96.88 101 CYS A N 1
ATOM 779 C CA . CYS A 1 101 ? 4.188 -4.965 1.537 1 96.88 101 CYS A CA 1
ATOM 780 C C . CYS A 1 101 ? 3.736 -6.348 1.993 1 96.88 101 CYS A C 1
ATOM 782 O O . CYS A 1 101 ? 2.945 -7.004 1.312 1 96.88 101 CYS A O 1
ATOM 784 N N . ALA A 1 102 ? 4.316 -6.762 3.088 1 93.62 102 ALA A N 1
ATOM 785 C CA . ALA A 1 102 ? 3.883 -8.047 3.623 1 93.62 102 ALA A CA 1
ATOM 786 C C . ALA A 1 102 ? 2.389 -8.039 3.936 1 93.62 102 ALA A C 1
ATOM 788 O O . ALA A 1 102 ? 1.674 -8.992 3.623 1 93.62 102 ALA A O 1
ATOM 789 N N . ALA A 1 103 ? 1.946 -7.016 4.543 1 92.94 103 ALA A N 1
ATOM 790 C CA . ALA A 1 103 ? 0.526 -6.879 4.859 1 92.94 103 ALA A CA 1
ATOM 791 C C . ALA A 1 103 ? -0.314 -6.82 3.586 1 92.94 103 ALA A C 1
ATOM 793 O O . ALA A 1 103 ? -1.368 -7.453 3.5 1 92.94 103 ALA A O 1
ATOM 794 N N . ALA A 1 104 ? 0.142 -6.059 2.607 1 95.94 104 ALA A N 1
ATOM 795 C CA . ALA A 1 104 ? -0.558 -5.977 1.327 1 95.94 104 ALA A CA 1
ATOM 796 C C . ALA A 1 104 ? -0.701 -7.355 0.69 1 95.94 104 ALA A C 1
ATOM 798 O O . ALA A 1 104 ? -1.784 -7.727 0.232 1 95.94 104 ALA A O 1
ATOM 799 N N . LEU A 1 105 ? 0.39 -8.062 0.713 1 95.88 105 LEU A N 1
ATOM 800 C CA . LEU A 1 105 ? 0.403 -9.398 0.129 1 95.88 105 LEU A CA 1
ATOM 801 C C . LEU A 1 105 ? -0.56 -10.328 0.866 1 95.88 105 LEU A C 1
ATOM 803 O O . LEU A 1 105 ? -1.242 -11.141 0.243 1 95.88 105 LEU A O 1
ATOM 807 N N . SER A 1 106 ? -0.601 -10.18 2.117 1 93 106 SER A N 1
ATOM 808 C CA . SER A 1 106 ? -1.539 -10.969 2.918 1 93 106 SER A CA 1
ATOM 809 C C . SER A 1 106 ? -2.982 -10.594 2.594 1 93 106 SER A C 1
ATOM 811 O O . SER A 1 106 ? -3.832 -11.477 2.438 1 93 106 SER A O 1
ATOM 813 N N . ILE A 1 107 ? -3.252 -9.352 2.434 1 93.31 107 ILE A N 1
ATOM 814 C CA . ILE A 1 107 ? -4.59 -8.828 2.174 1 93.31 107 ILE A CA 1
ATOM 815 C C . ILE A 1 107 ? -5.09 -9.344 0.826 1 93.31 107 ILE A C 1
ATOM 817 O O . ILE A 1 107 ? -6.25 -9.75 0.699 1 93.31 107 ILE A O 1
ATOM 821 N N . ILE A 1 108 ? -4.242 -9.398 -0.121 1 95.5 108 ILE A N 1
ATOM 822 C CA . ILE A 1 108 ? -4.703 -9.797 -1.447 1 95.5 108 ILE A CA 1
ATOM 823 C C . ILE A 1 108 ? -4.77 -11.32 -1.536 1 95.5 108 ILE A C 1
ATOM 825 O O . ILE A 1 108 ? -5.344 -11.867 -2.48 1 95.5 108 ILE A O 1
ATOM 829 N N . GLY A 1 109 ? -4.094 -11.977 -0.61 1 94.44 109 GLY A N 1
ATOM 830 C CA . GLY A 1 109 ? -4.215 -13.422 -0.511 1 94.44 109 GLY A CA 1
ATOM 831 C C . GLY A 1 109 ? -3.248 -14.164 -1.416 1 94.44 109 GLY A C 1
ATOM 832 O O . GLY A 1 109 ? -3.617 -15.164 -2.039 1 94.44 109 GLY A O 1
ATOM 833 N N . ILE A 1 110 ? -2.012 -13.703 -1.471 1 95.12 110 ILE A N 1
ATOM 834 C CA . ILE A 1 110 ? -1.006 -14.391 -2.273 1 95.12 110 ILE A CA 1
ATOM 835 C C . ILE A 1 110 ? -0.677 -15.742 -1.643 1 95.12 110 ILE A C 1
ATOM 837 O O . ILE A 1 110 ? -0.659 -15.875 -0.417 1 95.12 110 ILE A O 1
ATOM 841 N N . LYS A 1 111 ? -0.43 -16.719 -2.471 1 93.94 111 LYS A N 1
ATOM 842 C CA . LYS A 1 111 ? -0.204 -18.078 -2.008 1 93.94 111 LYS A CA 1
ATOM 843 C C . LYS A 1 111 ? 1.057 -18.172 -1.151 1 93.94 111 LYS A C 1
ATOM 845 O O . LYS A 1 111 ? 1.026 -18.719 -0.049 1 93.94 111 LYS A O 1
ATOM 850 N N . GLU A 1 112 ? 2.207 -17.656 -1.727 1 93.69 112 GLU A N 1
ATOM 851 C CA . GLU A 1 112 ? 3.51 -17.797 -1.084 1 93.69 112 GLU A CA 1
ATOM 852 C C . GLU A 1 112 ? 4.473 -16.703 -1.543 1 93.69 112 GLU A C 1
ATOM 854 O O . GLU A 1 112 ? 4.328 -16.172 -2.643 1 93.69 112 GLU A O 1
ATOM 859 N N . VAL A 1 113 ? 5.438 -16.438 -0.553 1 94.62 113 VAL A N 1
ATOM 860 C CA . VAL A 1 113 ? 6.461 -15.438 -0.848 1 94.62 113 VAL A CA 1
ATOM 861 C C . VAL A 1 113 ? 7.844 -16.031 -0.587 1 94.62 113 VAL A C 1
ATOM 863 O O . VAL A 1 113 ? 8.102 -16.578 0.487 1 94.62 113 VAL A O 1
ATOM 866 N N . TYR A 1 114 ? 8.719 -15.922 -1.62 1 93.81 114 TYR A N 1
ATOM 867 C CA . TYR A 1 114 ? 10.133 -16.234 -1.492 1 93.81 114 TYR A CA 1
ATOM 868 C C . TYR A 1 114 ? 10.977 -14.961 -1.518 1 93.81 114 TYR A C 1
ATOM 870 O O . TYR A 1 114 ? 10.734 -14.07 -2.338 1 93.81 114 TYR A O 1
ATOM 878 N N . TYR A 1 115 ? 11.938 -14.867 -0.564 1 94.38 115 TYR A N 1
ATOM 879 C CA . TYR A 1 115 ? 12.773 -13.672 -0.58 1 94.38 115 TYR A CA 1
ATOM 880 C C . TYR A 1 115 ? 14.25 -14.031 -0.487 1 94.38 115 TYR A C 1
ATOM 882 O O . TYR A 1 115 ? 14.602 -15.086 0.037 1 94.38 115 TYR A O 1
ATOM 890 N N . GLY A 1 116 ? 15.094 -13.211 -0.997 1 92.25 116 GLY A N 1
ATOM 891 C CA . GLY A 1 116 ? 16.516 -13.469 -1.103 1 92.25 116 GLY A CA 1
ATOM 892 C C . GLY A 1 116 ? 17.281 -13.117 0.161 1 92.25 116 GLY A C 1
ATOM 893 O O . GLY A 1 116 ? 18.109 -13.906 0.629 1 92.25 116 GLY A O 1
ATOM 894 N N . CYS A 1 117 ? 17.172 -11.945 0.686 1 87.88 117 CYS A N 1
ATOM 895 C CA . CYS A 1 117 ? 17.875 -11.531 1.901 1 87.88 117 CYS A CA 1
ATOM 896 C C . CYS A 1 117 ? 16.891 -10.945 2.914 1 87.88 117 CYS A C 1
ATOM 898 O O . CYS A 1 117 ? 15.805 -10.5 2.545 1 87.88 117 CYS A O 1
ATOM 900 N N . ALA A 1 118 ? 17.344 -10.992 4.113 1 84.38 118 ALA A N 1
ATOM 901 C CA . ALA A 1 118 ? 16.531 -10.422 5.184 1 84.38 118 ALA A CA 1
ATOM 902 C C . ALA A 1 118 ? 16.516 -8.898 5.121 1 84.38 118 ALA A C 1
ATOM 904 O O . ALA A 1 118 ? 17.469 -8.289 4.637 1 84.38 118 ALA A O 1
ATOM 905 N N . ASN A 1 119 ? 15.391 -8.391 5.461 1 84.56 119 ASN A N 1
ATOM 906 C CA . ASN A 1 119 ? 15.258 -6.945 5.586 1 84.56 119 ASN A CA 1
ATOM 907 C C . ASN A 1 119 ? 15.539 -6.48 7.012 1 84.56 119 ASN A C 1
ATOM 909 O O . ASN A 1 119 ? 14.672 -6.57 7.883 1 84.56 119 ASN A O 1
ATOM 913 N N . ASP A 1 120 ? 16.688 -6.059 7.25 1 72.75 120 ASP A N 1
ATOM 914 C CA . ASP A 1 120 ? 17.188 -5.73 8.578 1 72.75 120 ASP A CA 1
ATOM 915 C C . ASP A 1 120 ? 16.453 -4.527 9.164 1 72.75 120 ASP A C 1
ATOM 917 O O . ASP A 1 120 ? 16.344 -4.395 10.383 1 72.75 120 ASP A O 1
ATOM 921 N N . LYS A 1 121 ? 15.977 -3.717 8.406 1 65 121 LYS A N 1
ATOM 922 C CA . LYS A 1 121 ? 15.367 -2.48 8.883 1 65 121 LYS A CA 1
ATOM 923 C C . LYS A 1 121 ? 13.93 -2.713 9.344 1 65 121 LYS A C 1
ATOM 925 O O . LYS A 1 121 ? 13.562 -2.35 10.461 1 65 121 LYS A O 1
ATOM 930 N N . PHE A 1 122 ? 13.086 -3.389 8.43 1 68.12 122 PHE A N 1
ATOM 931 C CA . PHE A 1 122 ? 11.664 -3.496 8.742 1 68.12 122 PHE A CA 1
ATOM 932 C C . PHE A 1 122 ? 11.055 -4.703 8.047 1 68.12 122 PHE A C 1
ATOM 934 O O . PHE A 1 122 ? 10.078 -4.57 7.301 1 68.12 122 PHE A O 1
ATOM 941 N N . GLY A 1 123 ? 11.672 -5.816 8.344 1 76.06 123 GLY A N 1
ATOM 942 C CA . GLY A 1 123 ? 11.047 -7 7.781 1 76.06 123 GLY A CA 1
ATOM 943 C C . GLY A 1 123 ? 9.648 -7.254 8.328 1 76.06 123 GLY A C 1
ATOM 944 O O . GLY A 1 123 ? 9.406 -7.082 9.523 1 76.06 123 GLY A O 1
ATOM 945 N N . GLY A 1 124 ? 8.781 -7.488 7.5 1 75.88 124 GLY A N 1
ATOM 946 C CA . GLY A 1 124 ? 7.391 -7.59 7.898 1 75.88 124 GLY A CA 1
ATOM 947 C C . GLY A 1 124 ? 6.926 -9.023 8.078 1 75.88 124 GLY A C 1
ATOM 948 O O . GLY A 1 124 ? 5.809 -9.266 8.547 1 75.88 124 GLY A O 1
ATOM 949 N N . CYS A 1 125 ? 7.648 -9.906 7.719 1 68.44 125 CYS A N 1
ATOM 950 C CA . CYS A 1 125 ? 7.184 -11.289 7.684 1 68.44 125 CYS A CA 1
ATOM 951 C C . CYS A 1 125 ? 6.992 -11.836 9.094 1 68.44 125 CYS A C 1
ATOM 953 O O . CYS A 1 125 ? 6.043 -12.578 9.352 1 68.44 125 CYS A O 1
ATOM 955 N N . GLY A 1 126 ? 7.863 -11.438 9.922 1 65.81 126 GLY A N 1
ATOM 956 C CA . GLY A 1 126 ? 7.695 -11.844 11.305 1 65.81 126 GLY A CA 1
ATOM 957 C C . GLY A 1 126 ? 6.531 -11.156 11.992 1 65.81 126 GLY A C 1
ATOM 958 O O . GLY A 1 126 ? 5.805 -11.781 12.766 1 65.81 126 GLY A O 1
ATOM 959 N N . SER A 1 127 ? 6.297 -9.961 11.672 1 61.59 127 SER A N 1
ATOM 960 C CA . SER A 1 127 ? 5.246 -9.156 12.297 1 61.59 127 SER A CA 1
ATOM 961 C C . SER A 1 127 ? 3.863 -9.594 11.812 1 61.59 127 SER A C 1
ATOM 963 O O . SER A 1 127 ? 2.922 -9.664 12.609 1 61.59 127 SER A O 1
ATOM 965 N N . ILE A 1 128 ? 3.775 -9.805 10.555 1 63.34 128 ILE A N 1
ATOM 966 C CA . ILE A 1 128 ? 2.475 -10.141 9.992 1 63.34 128 ILE A CA 1
ATOM 967 C C . ILE A 1 128 ? 2.051 -11.531 10.461 1 63.34 128 ILE A C 1
ATOM 969 O O . ILE A 1 128 ? 0.872 -11.773 10.727 1 63.34 128 ILE A O 1
ATOM 973 N N . LEU A 1 129 ? 2.965 -12.422 10.523 1 56.06 129 LEU A N 1
ATOM 974 C CA . LEU A 1 129 ? 2.662 -13.781 10.961 1 56.06 129 LEU A CA 1
ATOM 975 C C . LEU A 1 129 ? 2.158 -13.789 12.406 1 56.06 129 LEU A C 1
ATOM 977 O O . LEU A 1 129 ? 1.255 -14.555 12.75 1 56.06 129 LEU A O 1
ATOM 981 N N . SER A 1 130 ? 2.785 -13.008 13.133 1 53.59 130 SER A N 1
ATOM 982 C CA . SER A 1 130 ? 2.365 -12.977 14.531 1 53.59 130 SER A CA 1
ATOM 983 C C . SER A 1 130 ? 0.911 -12.539 14.664 1 53.59 130 SER A C 1
ATOM 985 O O . SER A 1 130 ? 0.212 -12.961 15.586 1 53.59 130 SER A O 1
ATOM 987 N N . LEU A 1 131 ? 0.558 -11.758 13.766 1 52.09 131 LEU A N 1
ATOM 988 C CA . LEU A 1 131 ? -0.83 -11.312 13.805 1 52.09 131 LEU A CA 1
ATOM 989 C C . LEU A 1 131 ? -1.78 -12.445 13.438 1 52.09 131 LEU A C 1
ATOM 991 O O . LEU A 1 131 ? -2.885 -12.531 13.984 1 52.09 131 LEU A O 1
ATOM 995 N N . HIS A 1 132 ? -1.394 -13.281 12.547 1 50.59 132 HIS A N 1
ATOM 996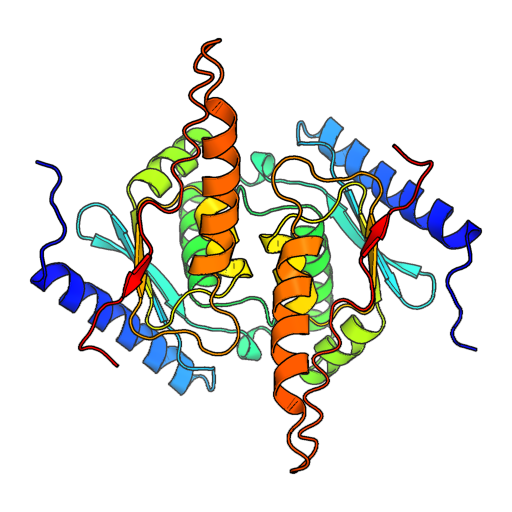 C CA . HIS A 1 132 ? -2.223 -14.414 12.148 1 50.59 132 HIS A CA 1
ATOM 997 C C . HIS A 1 132 ? -2.207 -15.516 13.203 1 50.59 132 HIS A C 1
ATOM 999 O O . HIS A 1 132 ? -3.221 -16.172 13.43 1 50.59 132 HIS A O 1
ATOM 1005 N N . THR A 1 133 ? -1.134 -15.703 13.781 1 44.72 133 THR A N 1
ATOM 1006 C CA . THR A 1 133 ? -1.056 -16.766 14.781 1 44.72 133 THR A CA 1
ATOM 1007 C C . THR A 1 133 ? -1.872 -16.391 16.016 1 44.72 133 THR A C 1
ATOM 1009 O O . THR A 1 133 ? -2.436 -17.266 16.672 1 44.72 133 THR A O 1
ATOM 1012 N N . ASN A 1 134 ? -1.839 -15.156 16.344 1 42.69 134 ASN A N 1
ATOM 1013 C CA . ASN A 1 134 ? -2.578 -14.852 17.562 1 42.69 134 ASN A CA 1
ATOM 1014 C C . ASN A 1 134 ? -4.074 -15.094 17.391 1 42.69 134 ASN A C 1
ATOM 1016 O O . ASN A 1 134 ? -4.789 -15.344 18.359 1 42.69 134 ASN A O 1
ATOM 1020 N N . SER A 1 135 ? -4.543 -14.891 16.234 1 40.5 135 SER A N 1
ATOM 1021 C CA . SER A 1 135 ? -5.965 -15.172 16.078 1 40.5 135 SER A CA 1
ATOM 1022 C C . SER A 1 135 ? -6.238 -16.672 16.125 1 40.5 135 SER A C 1
ATOM 1024 O O . SER A 1 135 ? -7.363 -17.094 16.406 1 40.5 135 SER A O 1
ATOM 1026 N N . SER A 1 136 ? -5.359 -17.484 15.68 1 37.75 136 SER A N 1
ATOM 1027 C CA . SER A 1 136 ? -5.656 -18.906 15.68 1 37.75 136 SER A CA 1
ATOM 1028 C C . SER A 1 136 ? -5.598 -19.484 17.094 1 37.75 136 SER A C 1
ATOM 1030 O O . SER A 1 136 ? -6.117 -20.578 17.344 1 37.75 136 SER A O 1
ATOM 1032 N N . GLU A 1 137 ? -4.906 -18.859 17.938 1 37.31 137 GLU A N 1
ATOM 1033 C CA . GLU A 1 137 ? -4.828 -19.531 19.234 1 37.31 137 GLU A CA 1
ATOM 1034 C C . GLU A 1 137 ? -6.141 -19.391 20 1 37.31 137 GLU A C 1
ATOM 1036 O O . GLU A 1 137 ? -6.441 -20.203 20.875 1 37.31 137 GLU A O 1
ATOM 1041 N N . ASN A 1 138 ? -6.832 -18.25 19.828 1 36.56 138 ASN A N 1
ATOM 1042 C CA . ASN A 1 138 ? -7.992 -18.266 20.703 1 36.56 138 ASN A CA 1
ATOM 1043 C C . ASN A 1 138 ? -9.133 -19.109 20.141 1 36.56 138 ASN A C 1
ATOM 1045 O O . ASN A 1 138 ? -10.242 -19.078 20.672 1 36.56 138 ASN A O 1
ATOM 1049 N N . LEU A 1 139 ? -9.078 -19.484 18.859 1 34.75 139 LEU A N 1
ATOM 1050 C CA . LEU A 1 139 ? -10.195 -20.297 18.375 1 34.75 139 LEU A CA 1
ATOM 1051 C C . LEU A 1 139 ? -10.148 -21.688 19 1 34.75 139 LEU A C 1
ATOM 1053 O O . LEU A 1 139 ? -10.844 -22.594 18.547 1 34.75 139 LEU A O 1
ATOM 1057 N N . ASN A 1 140 ? -9.547 -21.969 20.031 1 33.06 140 ASN A N 1
ATOM 1058 C CA . ASN A 1 140 ? -9.797 -23.297 20.578 1 33.06 140 ASN A CA 1
ATOM 1059 C C . ASN A 1 140 ? -11.234 -23.453 21.047 1 33.06 140 ASN A C 1
ATOM 1061 O O . ASN A 1 140 ? -11.562 -24.406 21.766 1 33.06 140 ASN A O 1
ATOM 1065 N N . SER A 1 141 ? -12.023 -22.453 21.297 1 34.31 141 SER A N 1
ATOM 1066 C CA . SER A 1 141 ? -13.32 -23 21.672 1 34.31 141 SER A CA 1
ATOM 1067 C C . SER A 1 141 ? -14.023 -23.641 20.484 1 34.31 141 SER A C 1
ATOM 1069 O O . SER A 1 141 ? -13.797 -23.25 19.328 1 34.31 141 SER A O 1
ATOM 1071 N N . PRO A 1 142 ? -14.828 -24.891 20.562 1 30.47 142 PRO A N 1
ATOM 1072 C CA . PRO A 1 142 ? -15.445 -25.781 19.578 1 30.47 142 PRO A CA 1
ATOM 1073 C C . PRO A 1 142 ? -16.312 -25.031 18.562 1 30.47 142 PRO A C 1
ATOM 1075 O O . PRO A 1 142 ? -16.906 -25.656 17.688 1 30.47 142 PRO A O 1
ATOM 1078 N N . LYS A 1 143 ? -17.047 -23.891 19 1 30.91 143 LYS A N 1
AT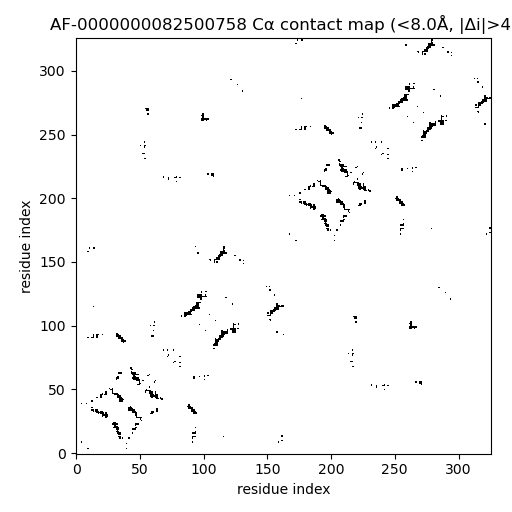OM 1079 C CA . LYS A 1 143 ? -18.172 -23.734 18.094 1 30.91 143 LYS A CA 1
ATOM 1080 C C . LYS A 1 143 ? -17.719 -23.688 16.641 1 30.91 143 LYS A C 1
ATOM 1082 O O . LYS A 1 143 ? -16.562 -23.359 16.359 1 30.91 143 LYS A O 1
ATOM 1087 N N . ALA A 1 144 ? -18.641 -23.188 15.633 1 28.12 144 ALA A N 1
ATOM 1088 C CA . ALA A 1 144 ? -18.812 -23.219 14.18 1 28.12 144 ALA A CA 1
ATOM 1089 C C . ALA A 1 144 ? -17.609 -22.562 13.477 1 28.12 144 ALA A C 1
ATOM 1091 O O . ALA A 1 144 ? -17.109 -21.531 13.93 1 28.12 144 ALA A O 1
ATOM 1092 N N . SER A 1 145 ? -16.828 -23.344 12.711 1 27.97 145 SER A N 1
ATOM 1093 C CA . SER A 1 145 ? -15.641 -23.281 11.859 1 27.97 145 SER A CA 1
ATOM 1094 C C . SER A 1 145 ? -15.703 -22.078 10.93 1 27.97 145 SER A C 1
ATOM 1096 O O . SER A 1 145 ? -16.391 -22.109 9.906 1 27.97 145 SER A O 1
ATOM 1098 N N . GLN A 1 146 ? -16.312 -20.953 11.359 1 27.52 146 GLN A N 1
ATOM 1099 C CA . GLN A 1 146 ? -16.203 -19.984 10.273 1 27.52 146 GLN A CA 1
ATOM 1100 C C . GLN A 1 146 ? -14.805 -19.969 9.68 1 27.52 146 GLN A C 1
ATOM 1102 O O . GLN A 1 146 ? -13.828 -19.703 10.383 1 27.52 146 GLN A O 1
ATOM 1107 N N . LYS A 1 147 ? -14.484 -20.906 8.766 1 28.17 147 LYS A N 1
ATOM 1108 C CA . LYS A 1 147 ? -13.344 -21.094 7.879 1 28.17 147 LYS A CA 1
ATOM 1109 C C . LYS A 1 147 ? -12.836 -19.75 7.359 1 28.17 147 LYS A C 1
ATOM 1111 O O . LYS A 1 147 ? -13.414 -19.172 6.438 1 28.17 147 LYS A O 1
ATOM 1116 N N . ALA A 1 148 ? -13.055 -18.734 8.031 1 29.61 148 ALA A N 1
ATOM 1117 C CA . ALA A 1 148 ? -12.312 -17.625 7.426 1 29.61 148 ALA A CA 1
ATOM 1118 C C . ALA A 1 148 ? -10.875 -18.047 7.105 1 29.61 148 ALA A C 1
ATOM 1120 O O . ALA A 1 148 ? -10.094 -18.344 8.008 1 29.61 148 ALA A O 1
ATOM 1121 N N . ASN A 1 149 ? -10.648 -18.859 6.109 1 28.47 149 ASN A N 1
ATOM 1122 C CA . ASN A 1 149 ? -9.383 -19.188 5.461 1 28.47 149 ASN A CA 1
ATOM 1123 C C . ASN A 1 149 ? -8.445 -17.984 5.422 1 28.47 149 ASN A C 1
ATOM 1125 O O . ASN A 1 149 ? -8.57 -17.125 4.559 1 28.47 149 ASN A O 1
ATOM 1129 N N . ALA A 1 150 ? -8.453 -17.234 6.375 1 31.61 150 ALA A N 1
ATOM 1130 C CA . ALA A 1 150 ? -7.293 -16.344 6.371 1 31.61 150 ALA A CA 1
ATOM 1131 C C . ALA A 1 150 ? -6.023 -17.094 6 1 31.61 150 ALA A C 1
ATOM 1133 O O . ALA A 1 150 ? -5.406 -17.75 6.848 1 31.61 150 ALA A O 1
ATOM 1134 N N . ARG A 1 151 ? -5.93 -17.766 4.82 1 33.38 151 ARG A N 1
ATOM 1135 C CA . ARG A 1 151 ? -4.68 -18.375 4.375 1 33.38 151 ARG A CA 1
ATOM 1136 C C . ARG A 1 151 ? -3.498 -17.438 4.625 1 33.38 151 ARG A C 1
ATOM 1138 O O . ARG A 1 151 ? -3.449 -16.328 4.086 1 33.38 151 ARG A O 1
ATOM 1145 N N . GLY A 1 152 ? -3.111 -17.281 5.797 1 40.34 152 GLY A N 1
ATOM 1146 C CA . GLY A 1 152 ? -1.843 -16.656 6.137 1 40.34 152 GLY A CA 1
ATOM 1147 C C . GLY A 1 152 ? -0.796 -16.797 5.047 1 40.34 152 GLY A C 1
ATOM 1148 O O . GLY A 1 152 ? -0.951 -17.609 4.133 1 40.34 152 GLY A O 1
ATOM 1149 N N . LEU A 1 153 ? -0.084 -15.688 4.773 1 47.91 153 LEU A N 1
ATOM 1150 C CA . LEU A 1 153 ? 1.044 -15.875 3.865 1 47.91 153 LEU A CA 1
ATOM 1151 C C . LEU A 1 153 ? 1.652 -17.266 4.031 1 47.91 153 LEU A C 1
ATOM 1153 O O . LEU A 1 153 ? 2.113 -17.609 5.121 1 47.91 153 LEU A O 1
ATOM 1157 N N . ASN A 1 154 ? 1.074 -18.266 3.416 1 45.56 154 ASN A N 1
ATOM 1158 C CA . ASN A 1 154 ? 1.491 -19.672 3.49 1 45.56 154 ASN A CA 1
ATOM 1159 C C . ASN A 1 154 ? 3.01 -19.797 3.441 1 45.56 154 ASN A C 1
ATOM 1161 O O . ASN A 1 154 ? 3.535 -20.906 3.266 1 45.56 154 ASN A O 1
ATOM 1165 N N . GLY A 1 155 ? 3.826 -18.766 3.623 1 55.03 155 GLY A N 1
ATOM 1166 C CA . GLY A 1 155 ? 5.234 -19.016 3.885 1 55.03 155 GLY A CA 1
ATOM 1167 C C . GLY A 1 155 ? 6.148 -17.969 3.291 1 55.03 155 GLY A C 1
ATOM 1168 O O . GLY A 1 155 ? 5.965 -17.547 2.145 1 55.03 155 GLY A O 1
ATOM 1169 N N . LEU A 1 156 ? 6.742 -17.125 3.91 1 60.56 156 LEU A N 1
ATOM 1170 C CA . LEU A 1 156 ? 7.934 -16.328 3.629 1 60.56 156 LEU A CA 1
ATOM 1171 C C . LEU A 1 156 ? 9.195 -17.188 3.715 1 60.56 156 LEU A C 1
ATOM 1173 O O . LEU A 1 156 ? 9.539 -17.672 4.793 1 60.56 156 LEU A O 1
ATOM 1177 N N . ILE A 1 157 ? 9.797 -17.531 2.605 1 63.41 157 ILE A N 1
ATOM 1178 C CA . ILE A 1 157 ? 10.898 -18.484 2.559 1 63.41 157 ILE A CA 1
ATOM 1179 C C . ILE A 1 157 ? 12.164 -17.781 2.078 1 63.41 157 ILE A C 1
ATOM 1181 O O . ILE A 1 157 ? 12.211 -17.266 0.958 1 63.41 157 ILE A O 1
ATOM 1185 N N . PRO A 1 158 ? 13.133 -17.703 2.914 1 68.25 158 PRO A N 1
ATOM 1186 C CA . PRO A 1 158 ? 14.414 -17.188 2.42 1 68.25 158 PRO A CA 1
ATOM 1187 C C . PRO A 1 158 ? 15.047 -18.094 1.376 1 68.25 158 PRO A C 1
ATOM 1189 O O . PRO A 1 158 ? 14.945 -19.328 1.48 1 68.25 158 PRO A O 1
ATOM 1192 N N . VAL A 1 159 ? 15.477 -17.484 0.355 1 66 159 VAL A N 1
ATOM 1193 C CA . VAL A 1 159 ? 16.25 -18.219 -0.638 1 66 159 VAL A CA 1
ATOM 1194 C C . VAL A 1 159 ? 17.75 -18.031 -0.373 1 66 159 VAL A C 1
ATOM 1196 O O . VAL A 1 159 ? 18.219 -16.891 -0.298 1 66 159 VAL A O 1
ATOM 1199 N N . PRO A 1 160 ? 18.531 -19.016 0.214 1 56.12 160 PRO A N 1
ATOM 1200 C CA . PRO A 1 160 ? 19.938 -18.891 0.649 1 56.12 160 PRO A CA 1
ATOM 1201 C C . PRO A 1 160 ? 20.797 -18.156 -0.366 1 56.12 160 PRO A C 1
ATOM 1203 O O . PRO A 1 160 ? 21.672 -17.359 0.016 1 56.12 160 PRO A O 1
ATOM 1206 N N . GLU A 1 161 ? 21.141 -18.594 -1.504 1 50.84 161 GLU A N 1
ATOM 1207 C CA . GLU A 1 161 ? 22.344 -18.359 -2.318 1 50.84 161 GLU A CA 1
ATOM 1208 C C . GLU A 1 161 ? 22.234 -17.062 -3.1 1 50.84 161 GLU A C 1
ATOM 1210 O O . GLU A 1 161 ? 23.109 -16.734 -3.908 1 50.84 161 GLU A O 1
ATOM 1215 N N . VAL A 1 162 ? 21.234 -16.422 -2.947 1 43.72 162 VAL A N 1
ATOM 1216 C CA . VAL A 1 162 ? 21.188 -15.523 -4.094 1 43.72 162 VAL A CA 1
ATOM 1217 C C . VAL A 1 162 ? 22 -14.258 -3.783 1 43.72 162 VAL A C 1
ATOM 1219 O O . VAL A 1 162 ? 22.344 -13.5 -4.691 1 43.72 162 VAL A O 1
ATOM 1222 N N . LEU A 1 163 ? 21.625 -13.492 -2.648 1 40.12 163 LEU A N 1
ATOM 1223 C CA . LEU A 1 163 ? 22.359 -12.242 -2.549 1 40.12 163 LEU A CA 1
ATOM 1224 C C . LEU A 1 163 ? 23.672 -12.438 -1.804 1 40.12 163 LEU A C 1
ATOM 1226 O O . LEU A 1 163 ? 23.719 -13.125 -0.783 1 40.12 163 LEU A O 1
ATOM 1230 N N . MET B 1 1 ? 3.496 29.031 16.609 1 27.92 1 MET B N 1
ATOM 1231 C CA . MET B 1 1 ? 2.5 28.438 17.5 1 27.92 1 MET B CA 1
ATOM 1232 C C . MET B 1 1 ? 2.025 27.094 16.969 1 27.92 1 MET B C 1
ATOM 1234 O O . MET B 1 1 ? 1.548 27 15.836 1 27.92 1 MET B O 1
ATOM 1238 N N . LEU B 1 2 ? 2.689 26.047 17.297 1 39.12 2 LEU B N 1
ATOM 1239 C CA . LEU B 1 2 ? 2.277 24.688 16.953 1 39.12 2 LEU B CA 1
ATOM 1240 C C . LEU B 1 2 ? 0.759 24.547 17 1 39.12 2 LEU B C 1
ATOM 1242 O O . LEU B 1 2 ? 0.145 24.766 18.047 1 39.12 2 LEU B O 1
ATOM 1246 N N . MET B 1 3 ? 0.113 25.141 16.125 1 44.47 3 MET B N 1
ATOM 1247 C CA . MET B 1 3 ? -1.344 25.078 16.188 1 44.47 3 MET B CA 1
ATOM 1248 C C . MET B 1 3 ? -1.817 23.688 16.562 1 44.47 3 MET B C 1
ATOM 1250 O O . MET B 1 3 ? -1.632 22.734 15.797 1 44.47 3 MET B O 1
ATOM 1254 N N . VAL B 1 4 ? -1.626 23.375 17.828 1 53.91 4 VAL B N 1
ATOM 1255 C CA . VAL B 1 4 ? -2.158 22.141 18.406 1 53.91 4 VAL B CA 1
ATOM 1256 C C . VAL B 1 4 ? -3.621 21.969 18 1 53.91 4 VAL B C 1
ATOM 1258 O O . VAL B 1 4 ? -4.383 22.938 17.969 1 53.91 4 VAL B O 1
ATOM 1261 N N . GLU B 1 5 ? -3.828 21.062 17.156 1 64.5 5 GLU B N 1
ATOM 1262 C CA . GLU B 1 5 ? -5.219 20.766 16.828 1 64.5 5 GLU B CA 1
ATOM 1263 C C . GLU B 1 5 ? -6.094 20.766 18.078 1 64.5 5 GLU B C 1
ATOM 1265 O O . GLU B 1 5 ? -5.73 20.172 19.094 1 64.5 5 GLU B O 1
ATOM 1270 N N . THR B 1 6 ? -7.023 21.734 18.109 1 73.44 6 THR B N 1
ATOM 1271 C CA . THR B 1 6 ? -7.977 21.781 19.219 1 73.44 6 THR B CA 1
ATOM 1272 C C . THR B 1 6 ? -8.961 20.609 19.141 1 73.44 6 THR B C 1
ATOM 1274 O O . THR B 1 6 ? -9.023 19.922 18.109 1 73.44 6 THR B O 1
ATOM 1277 N N . GLU B 1 7 ? -9.539 20.312 20.234 1 74.94 7 GLU B N 1
ATOM 1278 C CA . GLU B 1 7 ? -10.578 19.297 20.266 1 74.94 7 GLU B CA 1
ATOM 1279 C C . GLU B 1 7 ? -11.656 19.562 19.219 1 74.94 7 GLU B C 1
ATOM 1281 O O . GLU B 1 7 ? -12.188 18.641 18.609 1 74.94 7 GLU B O 1
ATOM 1286 N N . GLU B 1 8 ? -11.953 20.875 19.047 1 79.62 8 GLU B N 1
ATOM 1287 C CA . GLU B 1 8 ? -12.938 21.266 18.047 1 79.62 8 GLU B CA 1
ATOM 1288 C C . GLU B 1 8 ? -12.461 20.922 16.641 1 79.62 8 GLU B C 1
ATOM 1290 O O . GLU B 1 8 ? -13.242 20.438 15.805 1 79.62 8 GLU B O 1
ATOM 1295 N N . ASP B 1 9 ? -11.258 21.094 16.406 1 88.56 9 ASP B N 1
ATOM 1296 C CA . ASP B 1 9 ? -10.695 20.766 15.102 1 88.56 9 ASP B CA 1
ATOM 1297 C C . ASP B 1 9 ? -10.75 19.25 14.852 1 88.56 9 ASP B C 1
ATOM 1299 O O . ASP B 1 9 ? -11.117 18.812 13.758 1 88.56 9 ASP B O 1
ATOM 1303 N N . THR B 1 10 ? -10.477 18.531 15.93 1 90 10 THR B N 1
ATOM 1304 C CA . THR B 1 10 ? -10.469 17.078 15.797 1 90 10 THR B CA 1
ATOM 1305 C C . THR B 1 10 ? -11.867 16.562 15.461 1 90 10 THR B C 1
ATOM 1307 O O . THR B 1 10 ? -12.023 15.703 14.602 1 90 10 THR B O 1
ATOM 1310 N N . THR B 1 11 ? -12.82 17.141 16.109 1 92.38 11 THR B N 1
ATOM 1311 C CA . THR B 1 11 ? -14.203 16.75 15.859 1 92.38 11 THR B CA 1
ATOM 1312 C C . THR B 1 11 ? -14.617 17.109 14.43 1 92.38 11 THR B C 1
ATOM 1314 O O . THR B 1 11 ? -15.25 16.312 13.742 1 92.38 11 THR B O 1
ATOM 1317 N N . LEU B 1 12 ? -14.25 18.281 14.008 1 95.06 12 LEU B N 1
ATOM 1318 C CA . LEU B 1 12 ? -14.586 18.734 12.656 1 95.06 12 LEU B CA 1
ATOM 1319 C C . LEU B 1 12 ? -13.992 17.797 11.609 1 95.06 12 LEU B C 1
ATOM 1321 O O . LEU B 1 12 ? -14.703 17.312 10.727 1 95.06 12 LEU B O 1
ATOM 1325 N N . PHE B 1 13 ? -12.758 17.531 11.711 1 97 13 PHE B N 1
ATOM 1326 C CA . PHE B 1 13 ? -12.062 16.766 10.688 1 97 13 PHE B CA 1
ATOM 1327 C C . PHE B 1 13 ? -12.492 15.297 10.734 1 97 13 PHE B C 1
ATOM 1329 O O . PHE B 1 13 ? -12.578 14.633 9.703 1 97 13 PHE B O 1
ATOM 1336 N N . MET B 1 14 ? -12.859 14.812 11.953 1 96.81 14 MET B N 1
ATOM 1337 C CA . MET B 1 14 ? -13.383 13.453 12.047 1 96.81 14 MET B CA 1
ATOM 1338 C C . MET B 1 14 ? -14.75 13.344 11.391 1 96.81 14 MET B C 1
ATOM 1340 O O . MET B 1 14 ? -15.062 12.344 10.75 1 96.81 14 MET B O 1
ATOM 1344 N N . ASN B 1 15 ? -15.492 14.391 11.539 1 97.44 15 ASN B N 1
ATOM 1345 C CA . ASN B 1 15 ? -16.781 14.406 10.867 1 97.44 15 ASN B CA 1
ATOM 1346 C C . ASN B 1 15 ? -16.641 14.391 9.352 1 97.44 15 ASN B C 1
ATOM 1348 O O . ASN B 1 15 ? -17.422 13.75 8.648 1 97.44 15 ASN B O 1
ATOM 1352 N N . LEU B 1 16 ? -15.656 15.078 8.859 1 98.25 16 LEU B N 1
ATOM 1353 C CA . LEU B 1 16 ? -15.383 15.055 7.43 1 98.25 16 LEU B CA 1
ATOM 1354 C C . LEU B 1 16 ? -14.922 13.672 6.988 1 98.25 16 LEU B C 1
ATOM 1356 O O . LEU B 1 16 ? -15.266 13.219 5.895 1 98.25 16 LEU B O 1
ATOM 1360 N N . ALA B 1 17 ? -14.172 12.969 7.855 1 98.38 17 ALA B N 1
ATOM 1361 C CA . ALA B 1 17 ? -13.805 11.586 7.586 1 98.38 17 ALA B CA 1
ATOM 1362 C C . ALA B 1 17 ? -15.039 10.688 7.543 1 98.38 17 ALA B C 1
ATOM 1364 O O . ALA B 1 17 ? -15.156 9.82 6.68 1 98.38 17 ALA B O 1
ATOM 1365 N N . ILE B 1 18 ? -15.953 10.953 8.43 1 98.06 18 ILE B N 1
ATOM 1366 C CA . ILE B 1 18 ? -17.188 10.172 8.5 1 98.06 18 ILE B CA 1
ATOM 1367 C C . ILE B 1 18 ? -18 10.375 7.227 1 98.06 18 ILE B C 1
ATOM 1369 O O . ILE B 1 18 ? -18.625 9.438 6.719 1 98.06 18 ILE B O 1
ATOM 1373 N N . GLU B 1 19 ? -17.984 11.562 6.715 1 98.56 19 GLU B N 1
ATOM 1374 C CA . GLU B 1 19 ? -18.656 11.82 5.441 1 98.56 19 GLU B CA 1
ATOM 1375 C C . GL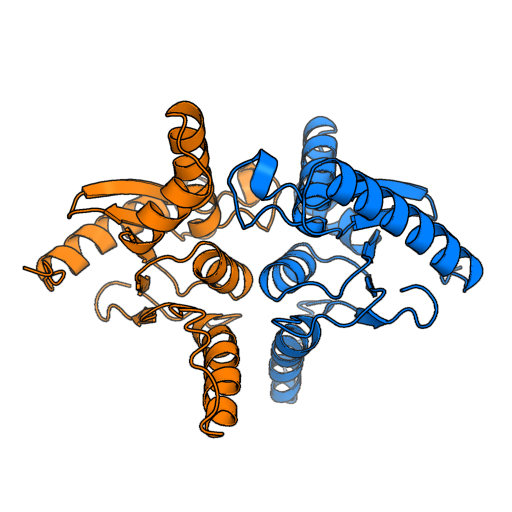U B 1 19 ? -18.078 10.953 4.328 1 98.56 19 GLU B C 1
ATOM 1377 O O . GLU B 1 19 ? -18.812 10.43 3.488 1 98.56 19 GLU B O 1
ATOM 1382 N N . GLN B 1 20 ? -16.766 10.805 4.293 1 98.75 20 GLN B N 1
ATOM 1383 C CA . GLN B 1 20 ? -16.125 9.922 3.32 1 98.75 20 GLN B CA 1
ATOM 1384 C C . GLN B 1 20 ? -16.547 8.469 3.527 1 98.75 20 GLN B C 1
ATOM 1386 O O . GLN B 1 20 ? -16.766 7.738 2.561 1 98.75 20 GLN B O 1
ATOM 1391 N N . ALA B 1 21 ? -16.688 8.086 4.785 1 98.44 21 ALA B N 1
ATOM 1392 C CA . ALA B 1 21 ? -17.141 6.727 5.098 1 98.44 21 ALA B CA 1
ATOM 1393 C C . ALA B 1 21 ? -18.547 6.48 4.59 1 98.44 21 ALA B C 1
ATOM 1395 O O . ALA B 1 21 ? -18.859 5.391 4.098 1 98.44 21 ALA B O 1
ATOM 1396 N N . LYS B 1 22 ? -19.344 7.461 4.723 1 98.38 22 LYS B N 1
ATOM 1397 C CA . LYS B 1 22 ? -20.703 7.363 4.211 1 98.38 22 LYS B CA 1
ATOM 1398 C C . LYS B 1 22 ? -20.719 7.188 2.695 1 98.38 22 LYS B C 1
ATOM 1400 O O . LYS B 1 22 ? -21.5 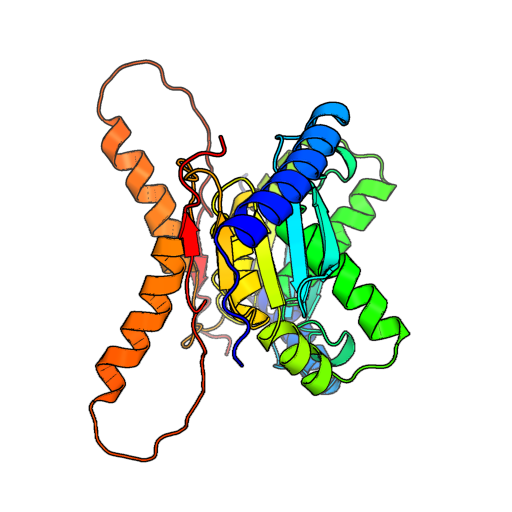6.41 2.16 1 98.38 22 LYS B O 1
ATOM 1405 N N . LEU B 1 23 ? -19.875 7.922 2.012 1 98.44 23 LEU B N 1
ATOM 1406 C CA . LEU B 1 23 ? -19.734 7.762 0.568 1 98.44 23 LEU B CA 1
ATOM 1407 C C . LEU B 1 23 ? -19.312 6.344 0.216 1 98.44 23 LEU B C 1
ATOM 1409 O O . LEU B 1 23 ? -19.797 5.77 -0.762 1 98.44 23 LEU B O 1
ATOM 1413 N N . ALA B 1 24 ? -18.359 5.824 0.997 1 98.38 24 ALA B N 1
ATOM 1414 C CA . ALA B 1 24 ? -17.953 4.434 0.794 1 98.38 24 ALA B CA 1
ATOM 1415 C C . ALA B 1 24 ? -19.156 3.494 0.937 1 98.38 24 ALA B C 1
ATOM 1417 O O . ALA B 1 24 ? -19.359 2.605 0.106 1 98.38 24 ALA B O 1
ATOM 1418 N N . LEU B 1 25 ? -19.891 3.67 1.986 1 97.75 25 LEU B N 1
ATOM 1419 C CA . LEU B 1 25 ? -21.062 2.848 2.242 1 97.75 25 LEU B CA 1
ATOM 1420 C C . LEU B 1 25 ? -22.047 2.932 1.081 1 97.75 25 LEU B C 1
ATOM 1422 O O . LEU B 1 25 ? -22.578 1.911 0.633 1 97.75 25 LEU B O 1
ATOM 1426 N N . ASP B 1 26 ? -22.266 4.125 0.559 1 97.38 26 ASP B N 1
ATOM 1427 C CA . ASP B 1 26 ? -23.156 4.352 -0.575 1 97.38 26 ASP B CA 1
ATOM 1428 C C . ASP B 1 26 ? -22.672 3.596 -1.812 1 97.38 26 ASP B C 1
ATOM 1430 O O . ASP B 1 26 ? -23.469 3.197 -2.654 1 97.38 26 ASP B O 1
ATOM 1434 N N . GLY B 1 27 ? -21.406 3.449 -1.881 1 96.56 27 GLY B N 1
ATOM 1435 C CA . GLY B 1 27 ? -20.812 2.699 -2.977 1 96.56 27 GLY B CA 1
ATOM 1436 C C . GLY B 1 27 ? -20.688 1.217 -2.68 1 96.56 27 GLY B C 1
ATOM 1437 O O . GLY B 1 27 ? -19.969 0.5 -3.381 1 96.56 27 GLY B O 1
ATOM 1438 N N . LEU B 1 28 ? -21.219 0.802 -1.579 1 96.44 28 LEU B N 1
ATOM 1439 C CA . LEU B 1 28 ? -21.25 -0.598 -1.17 1 96.44 28 LEU B CA 1
ATOM 1440 C C . LEU B 1 28 ? -19.859 -1.08 -0.751 1 96.44 28 LEU B C 1
ATOM 1442 O O . LEU B 1 28 ? -19.5 -2.229 -1.013 1 96.44 28 LEU B O 1
ATOM 1446 N N . GLU B 1 29 ? -19.125 -0.189 -0.2 1 97.81 29 GLU B N 1
ATOM 1447 C CA . GLU B 1 29 ? -17.828 -0.481 0.39 1 97.81 29 GLU B CA 1
ATOM 1448 C C . GLU B 1 29 ? -17.906 -0.53 1.913 1 97.81 29 GLU B C 1
ATOM 1450 O O . GLU B 1 29 ? -18.844 0.013 2.508 1 97.81 29 GLU B O 1
ATOM 1455 N N . VAL B 1 30 ? -16.875 -1.342 2.592 1 96.25 30 VAL B N 1
ATOM 1456 C CA . VAL B 1 30 ? -16.734 -1.171 4.031 1 96.25 30 VAL B CA 1
ATOM 1457 C C . VAL B 1 30 ? -16.594 0.313 4.367 1 96.25 30 VAL B C 1
ATOM 1459 O O . VAL B 1 30 ? -15.789 1.022 3.754 1 96.25 30 VAL B O 1
ATOM 1462 N N . PRO B 1 31 ? -17.438 0.825 5.223 1 97.88 31 PRO B N 1
ATOM 1463 C CA . PRO B 1 31 ? -17.516 2.271 5.441 1 97.88 31 PRO B CA 1
ATOM 1464 C C . PRO B 1 31 ? -16.344 2.807 6.258 1 97.88 31 PRO B C 1
ATOM 1466 O O . PRO B 1 31 ? -16.5 3.084 7.453 1 97.88 31 PRO B O 1
ATOM 1469 N N . VAL B 1 32 ? -15.266 2.977 5.656 1 98.19 32 VAL B N 1
ATOM 1470 C CA . VAL B 1 32 ? -14.102 3.645 6.23 1 98.19 32 VAL B CA 1
ATOM 1471 C C . VAL B 1 32 ? -13.734 4.863 5.383 1 98.19 32 VAL B C 1
ATOM 1473 O O . VAL B 1 32 ? -13.734 4.793 4.152 1 98.19 32 VAL B O 1
ATOM 1476 N N . GLY B 1 33 ? -13.531 5.953 6.008 1 98.69 33 GLY B N 1
ATOM 1477 C CA . GLY B 1 33 ? -13.148 7.203 5.371 1 98.69 33 GLY B CA 1
ATOM 1478 C C . GLY B 1 33 ? -12.086 7.965 6.141 1 98.69 33 GLY B C 1
ATOM 1479 O O . GLY B 1 33 ? -11.898 7.734 7.34 1 98.69 33 GLY B O 1
ATOM 1480 N N . CYS B 1 34 ? -11.383 8.859 5.359 1 98.69 34 CYS B N 1
ATOM 1481 C CA . CYS B 1 34 ? -10.352 9.656 6.02 1 98.69 34 CYS B CA 1
ATOM 1482 C C . CYS B 1 34 ? -10.156 10.984 5.305 1 98.69 34 CYS B C 1
ATOM 1484 O O . CYS B 1 34 ? -10.625 11.172 4.18 1 98.69 34 CYS B O 1
ATOM 1486 N N . VAL B 1 35 ? -9.492 11.875 6.035 1 98.75 35 VAL B N 1
ATOM 1487 C CA . VAL B 1 35 ? -9.031 13.133 5.449 1 98.75 35 VAL B CA 1
ATOM 1488 C C . VAL B 1 35 ? -7.605 13.422 5.906 1 98.75 35 VAL B C 1
ATOM 1490 O O . VAL B 1 35 ? -7.203 13.016 7 1 98.75 35 VAL B O 1
ATOM 1493 N N . ILE B 1 36 ? -6.883 14.023 5.07 1 98.69 36 ILE B N 1
ATOM 1494 C CA . ILE B 1 36 ? -5.555 14.523 5.402 1 98.69 36 ILE B CA 1
ATOM 1495 C C . ILE B 1 36 ? -5.602 16.047 5.523 1 98.69 36 ILE B C 1
ATOM 1497 O O . ILE B 1 36 ? -6.145 16.734 4.648 1 98.69 36 ILE B O 1
ATOM 1501 N N . VAL B 1 37 ? -5.027 16.547 6.641 1 98.31 37 VAL B N 1
ATOM 1502 C CA . VAL B 1 37 ? -5.129 17.953 6.988 1 98.31 37 VAL B CA 1
ATOM 1503 C C . VAL B 1 37 ? -3.734 18.562 7.078 1 98.31 37 VAL B C 1
ATOM 1505 O O . VAL B 1 37 ? -2.822 17.969 7.648 1 98.31 37 VAL B O 1
ATOM 1508 N N . GLU B 1 38 ? -3.555 19.672 6.465 1 97.19 38 GLU B N 1
ATOM 1509 C CA . GLU B 1 38 ? -2.383 20.531 6.602 1 97.19 38 GLU B CA 1
ATOM 1510 C C . GLU B 1 38 ? -2.785 21.969 6.914 1 97.19 38 GLU B C 1
ATOM 1512 O O . GLU B 1 38 ? -3.641 22.547 6.238 1 97.19 38 GLU B O 1
ATOM 1517 N N . ASP B 1 39 ? -2.273 22.531 7.957 1 94.75 39 ASP B N 1
ATOM 1518 C CA . ASP B 1 39 ? -2.557 23.922 8.328 1 94.75 39 ASP B CA 1
ATOM 1519 C C . ASP B 1 39 ? -4.062 24.156 8.422 1 94.75 39 ASP B C 1
ATOM 1521 O O . ASP B 1 39 ? -4.578 25.109 7.812 1 94.75 39 ASP B O 1
ATOM 1525 N N . HIS B 1 40 ? -4.707 23.203 8.977 1 94.31 40 HIS B N 1
ATOM 1526 C CA . HIS B 1 40 ? -6.125 23.297 9.32 1 94.31 40 HIS B CA 1
ATOM 1527 C C . HIS B 1 40 ? -6.992 23.25 8.07 1 94.31 40 HIS B C 1
ATOM 1529 O O . HIS B 1 40 ? -8.148 23.672 8.094 1 94.31 40 HIS B O 1
ATOM 1535 N N . ALA B 1 41 ? -6.469 22.766 7.027 1 97.25 41 ALA B N 1
ATOM 1536 C CA . ALA B 1 41 ? -7.238 22.578 5.797 1 97.25 41 ALA B CA 1
ATOM 1537 C C . ALA B 1 41 ? -7.16 21.141 5.309 1 97.25 41 ALA B C 1
ATOM 1539 O O . ALA B 1 41 ? -6.094 20.516 5.348 1 97.25 41 ALA B O 1
ATOM 1540 N N . VAL B 1 42 ? -8.312 20.656 4.883 1 98.44 42 VAL B N 1
ATOM 1541 C CA . VAL B 1 42 ? -8.328 19.344 4.246 1 98.44 42 VAL B CA 1
ATOM 1542 C C . VAL B 1 42 ? -7.68 19.438 2.867 1 98.44 42 VAL B C 1
ATOM 1544 O O . VAL B 1 42 ? -8.117 20.203 2.018 1 98.44 42 VAL B O 1
ATOM 1547 N N . ILE B 1 43 ? -6.664 18.641 2.648 1 98.56 43 ILE B N 1
ATOM 1548 C CA . ILE B 1 43 ? -5.977 18.719 1.363 1 98.56 43 ILE B CA 1
ATOM 1549 C C . ILE B 1 43 ? -6.18 17.422 0.581 1 98.56 43 ILE B C 1
ATOM 1551 O O . ILE B 1 43 ? -5.891 17.359 -0.617 1 98.56 43 ILE B O 1
ATOM 1555 N N . ALA B 1 44 ? -6.668 16.453 1.199 1 98.69 44 ALA B N 1
ATOM 1556 C CA . ALA B 1 44 ? -7.016 15.195 0.529 1 98.69 44 ALA B CA 1
ATOM 1557 C C . ALA B 1 44 ? -8.055 14.414 1.328 1 98.69 44 ALA B C 1
ATOM 1559 O O . ALA B 1 44 ? -8.203 14.617 2.535 1 98.69 44 ALA B O 1
ATOM 1560 N N . SER B 1 45 ? -8.75 13.633 0.694 1 98.81 45 SER B N 1
ATOM 1561 C CA . SER B 1 45 ? -9.711 12.719 1.299 1 98.81 45 SER B CA 1
ATOM 1562 C C . SER B 1 45 ? -9.672 11.352 0.62 1 98.81 45 SER B C 1
ATOM 1564 O O . SER B 1 45 ? -9.18 11.219 -0.502 1 98.81 45 SER B O 1
ATOM 1566 N N . GLY B 1 46 ? -10.109 10.383 1.382 1 98.75 46 GLY B N 1
ATOM 1567 C CA . GLY B 1 46 ? -10.172 9.031 0.848 1 98.75 46 GLY B CA 1
ATOM 1568 C C . GLY B 1 46 ? -11.266 8.188 1.475 1 98.75 46 GLY B C 1
ATOM 1569 O O . GLY B 1 46 ? -11.648 8.414 2.625 1 98.75 46 GLY B O 1
ATOM 1570 N N . ARG B 1 47 ? -11.758 7.324 0.697 1 98.75 47 ARG B N 1
ATOM 1571 C CA . ARG B 1 47 ? -12.68 6.285 1.135 1 98.75 47 ARG B CA 1
ATOM 1572 C C . ARG B 1 47 ? -12.281 4.926 0.576 1 98.75 47 ARG B C 1
ATOM 1574 O O . ARG B 1 47 ? -11.547 4.848 -0.41 1 98.75 47 ARG B O 1
ATOM 1581 N N . ASN B 1 48 ? -12.75 3.857 1.288 1 98.31 48 ASN B N 1
ATOM 1582 C CA . ASN B 1 48 ? -12.492 2.535 0.729 1 98.31 48 ASN B CA 1
ATOM 1583 C C . ASN B 1 48 ? -13.062 2.396 -0.677 1 98.31 48 ASN B C 1
ATOM 1585 O O . ASN B 1 48 ? -14.188 2.834 -0.938 1 98.31 48 ASN B O 1
ATOM 1589 N N . ARG B 1 49 ? -12.266 1.813 -1.549 1 97.94 49 ARG B N 1
ATOM 1590 C CA . ARG B 1 49 ? -12.695 1.554 -2.918 1 97.94 49 ARG B CA 1
ATOM 1591 C C . ARG B 1 49 ? -12.297 0.152 -3.363 1 97.94 49 ARG B C 1
ATOM 1593 O O . ARG B 1 49 ? -11.922 -0.054 -4.52 1 97.94 49 ARG B O 1
ATOM 1600 N N . THR B 1 50 ? -12.25 -0.781 -2.463 1 97.44 50 THR B N 1
ATOM 1601 C CA . THR B 1 50 ? -11.734 -2.121 -2.711 1 97.44 50 THR B CA 1
ATOM 1602 C C . THR B 1 50 ? -12.602 -2.859 -3.725 1 97.44 50 THR B C 1
ATOM 1604 O O . THR B 1 50 ? -12.086 -3.492 -4.648 1 97.44 50 THR B O 1
ATOM 1607 N N . THR B 1 51 ? -13.922 -2.709 -3.6 1 95.25 51 THR B N 1
ATOM 1608 C CA . THR B 1 51 ? -14.844 -3.4 -4.5 1 95.25 51 THR B CA 1
ATOM 1609 C C . THR B 1 51 ? -14.867 -2.721 -5.867 1 95.25 51 THR B C 1
ATOM 1611 O O . THR B 1 51 ? -14.742 -3.385 -6.898 1 95.25 51 THR B O 1
ATOM 1614 N N . GLU B 1 52 ? -15.016 -1.445 -5.863 1 95.25 52 GLU B N 1
ATOM 1615 C CA . GLU B 1 52 ? -15.078 -0.669 -7.098 1 95.25 52 GLU B CA 1
ATOM 1616 C C . GLU B 1 52 ? -13.859 -0.925 -7.977 1 95.25 52 GLU B C 1
ATOM 1618 O O . GLU B 1 52 ? -13.977 -1.022 -9.195 1 95.25 52 GLU B O 1
ATOM 1623 N N . THR B 1 53 ? -12.695 -1.128 -7.336 1 95.69 53 THR B N 1
ATOM 1624 C CA . THR B 1 53 ? -11.453 -1.243 -8.086 1 95.69 53 THR B CA 1
ATOM 1625 C C . THR B 1 53 ? -11 -2.699 -8.164 1 95.69 53 THR B C 1
ATOM 1627 O O . THR B 1 53 ? -9.953 -3 -8.734 1 95.69 53 THR B O 1
ATOM 1630 N N . ARG B 1 54 ? -11.727 -3.59 -7.457 1 95.94 54 ARG B N 1
ATOM 1631 C CA . ARG B 1 54 ? -11.359 -5 -7.371 1 95.94 54 ARG B CA 1
ATOM 1632 C C . ARG B 1 54 ? -9.938 -5.16 -6.828 1 95.94 54 ARG B C 1
ATOM 1634 O O . ARG B 1 54 ? -9.18 -5.996 -7.316 1 95.94 54 ARG B O 1
ATOM 1641 N N . ASN B 1 55 ? -9.578 -4.312 -5.98 1 96.81 55 ASN B N 1
ATOM 1642 C CA . ASN B 1 55 ? -8.273 -4.223 -5.344 1 96.81 55 ASN B CA 1
ATOM 1643 C C . ASN B 1 55 ? -8.391 -4.109 -3.826 1 96.81 55 ASN B C 1
ATOM 1645 O O . ASN B 1 55 ? -8.711 -3.041 -3.305 1 96.81 55 ASN B O 1
ATOM 1649 N N . ALA B 1 56 ? -8.062 -5.145 -3.16 1 96.38 56 ALA B N 1
ATOM 1650 C CA . ALA B 1 56 ? -8.281 -5.258 -1.721 1 96.38 56 ALA B CA 1
ATOM 1651 C C . ALA B 1 56 ? -7.387 -4.289 -0.953 1 96.38 56 ALA B C 1
ATOM 1653 O O . ALA B 1 56 ? -7.594 -4.059 0.241 1 96.38 56 ALA B O 1
ATOM 1654 N N . THR B 1 57 ? -6.398 -3.664 -1.609 1 97.25 57 THR B N 1
ATOM 1655 C CA . THR B 1 57 ? -5.449 -2.803 -0.914 1 97.25 57 THR B CA 1
ATOM 1656 C C . THR B 1 57 ? -5.891 -1.343 -0.982 1 97.25 57 THR B C 1
ATOM 1658 O O . THR B 1 57 ? -5.254 -0.467 -0.395 1 97.25 57 THR B O 1
ATOM 1661 N N . ARG B 1 58 ? -6.988 -1.049 -1.64 1 98 58 ARG B N 1
ATOM 1662 C CA . ARG B 1 58 ? -7.391 0.339 -1.843 1 98 58 ARG B CA 1
ATOM 1663 C C . ARG B 1 58 ? -8.219 0.847 -0.667 1 98 58 ARG B C 1
ATOM 1665 O O . ARG B 1 58 ? -9.391 1.198 -0.831 1 98 58 ARG B O 1
ATOM 1672 N N . HIS B 1 59 ? -7.562 0.909 0.438 1 98.38 59 HIS B N 1
ATOM 1673 C CA . HIS B 1 59 ? -8.148 1.454 1.657 1 98.38 59 HIS B CA 1
ATOM 1674 C C . HIS B 1 59 ? -8.203 2.977 1.607 1 98.38 59 HIS B C 1
ATOM 1676 O O . HIS B 1 59 ? -7.527 3.602 0.789 1 98.38 59 HIS B O 1
ATOM 1682 N N . ALA B 1 60 ? -9.008 3.545 2.473 1 98.81 60 ALA B N 1
ATOM 1683 C CA . ALA B 1 60 ? -9.227 4.988 2.521 1 98.81 60 ALA B CA 1
ATOM 1684 C C . ALA B 1 60 ? -7.906 5.742 2.611 1 98.81 60 ALA B C 1
ATOM 1686 O O . ALA B 1 60 ? -7.691 6.723 1.893 1 98.81 60 ALA B O 1
ATOM 1687 N N . GLU B 1 61 ? -7 5.289 3.512 1 98.56 61 GLU B N 1
ATOM 1688 C CA . GLU B 1 61 ? -5.707 5.941 3.707 1 98.56 61 GLU B CA 1
ATOM 1689 C C . GLU B 1 61 ? -4.887 5.93 2.424 1 98.56 61 GLU B C 1
ATOM 1691 O O . GLU B 1 61 ? -4.316 6.953 2.037 1 98.56 61 GLU B O 1
ATOM 1696 N N . MET B 1 62 ? -4.852 4.793 1.784 1 98.62 62 MET B N 1
ATOM 1697 C CA . MET B 1 62 ? -4.09 4.66 0.545 1 98.62 62 MET B CA 1
ATOM 1698 C C . MET B 1 62 ? -4.656 5.566 -0.542 1 98.62 62 MET B C 1
ATOM 1700 O O . MET B 1 62 ? -3.904 6.172 -1.307 1 98.62 62 MET B O 1
ATOM 1704 N N . GLU B 1 63 ? -5.984 5.656 -0.609 1 98.62 63 GLU B N 1
ATOM 1705 C CA . GLU B 1 63 ? -6.641 6.531 -1.575 1 98.62 63 GLU B CA 1
ATOM 1706 C C . GLU B 1 63 ? -6.258 7.992 -1.345 1 98.62 63 GLU B C 1
ATOM 1708 O O . GLU B 1 63 ? -5.945 8.711 -2.295 1 98.62 63 GLU B O 1
ATOM 1713 N N . ALA B 1 64 ? -6.277 8.406 -0.161 1 98.81 64 ALA B N 1
ATOM 1714 C CA . ALA B 1 64 ? -5.949 9.797 0.158 1 98.81 64 ALA B CA 1
ATOM 1715 C C . ALA B 1 64 ? -4.488 10.102 -0.16 1 98.81 64 ALA B C 1
ATOM 1717 O O . ALA B 1 64 ? -4.176 11.156 -0.713 1 98.81 64 ALA B O 1
ATOM 1718 N N . ILE B 1 65 ? -3.646 9.172 0.203 1 98.44 65 ILE B N 1
ATOM 1719 C CA . ILE B 1 65 ? -2.219 9.328 -0.062 1 98.44 65 ILE B CA 1
ATOM 1720 C C . ILE B 1 65 ? -1.985 9.461 -1.564 1 98.44 65 ILE B C 1
ATOM 1722 O O . ILE B 1 65 ? -1.281 10.375 -2.01 1 98.44 65 ILE B O 1
ATOM 1726 N N . ASP B 1 66 ? -2.615 8.602 -2.314 1 97.62 66 ASP B N 1
ATOM 1727 C CA . ASP B 1 66 ? -2.422 8.609 -3.762 1 97.62 66 ASP B CA 1
ATOM 1728 C C . ASP B 1 66 ? -2.916 9.922 -4.371 1 97.62 66 ASP B C 1
ATOM 1730 O O . ASP B 1 66 ? -2.277 10.477 -5.266 1 97.62 66 ASP B O 1
ATOM 1734 N N . MET B 1 67 ? -4.012 10.359 -3.922 1 97.69 67 MET B N 1
ATOM 1735 C CA . MET B 1 67 ? -4.555 11.617 -4.414 1 97.69 67 MET B CA 1
ATOM 1736 C C . MET B 1 67 ? -3.557 12.758 -4.211 1 97.69 67 MET B C 1
ATOM 1738 O O . MET B 1 67 ? -3.305 13.539 -5.129 1 97.69 67 MET B O 1
ATOM 1742 N N . LEU B 1 68 ? -2.979 12.844 -3.078 1 97.69 68 LEU B N 1
ATOM 1743 C CA . LEU B 1 68 ? -2.039 13.914 -2.748 1 97.69 68 LEU B CA 1
ATOM 1744 C C . LEU B 1 68 ? -0.762 13.789 -3.574 1 97.69 68 LEU B C 1
ATOM 1746 O O . LEU B 1 68 ? -0.254 14.781 -4.094 1 97.69 68 LEU B O 1
ATOM 1750 N N . LEU B 1 69 ? -0.313 12.594 -3.635 1 97.5 69 LEU B N 1
ATOM 1751 C CA . LEU B 1 69 ? 0.935 12.367 -4.352 1 97.5 69 LEU B CA 1
ATOM 1752 C C . LEU B 1 69 ? 0.782 12.711 -5.832 1 97.5 69 LEU B C 1
ATOM 1754 O O . LEU B 1 69 ? 1.689 13.289 -6.434 1 97.5 69 LEU B O 1
ATOM 1758 N N . GLU B 1 70 ? -0.355 12.352 -6.383 1 96.81 70 GLU B N 1
ATOM 1759 C CA . GLU B 1 70 ? -0.627 12.727 -7.766 1 96.81 70 GLU B CA 1
ATOM 1760 C C . GLU B 1 70 ? -0.629 14.242 -7.934 1 96.81 70 GLU B C 1
ATOM 1762 O O . GLU B 1 70 ? -0.021 14.773 -8.867 1 96.81 70 GLU B O 1
ATOM 1767 N N . GLN B 1 71 ? -1.248 14.906 -7.09 1 97.31 71 GLN B N 1
ATOM 1768 C CA . GLN B 1 71 ? -1.311 16.359 -7.125 1 97.31 71 GLN B CA 1
ATOM 1769 C C . GLN B 1 71 ? 0.079 16.969 -6.984 1 97.31 71 GLN B C 1
ATOM 1771 O O . GLN B 1 71 ? 0.439 17.891 -7.73 1 97.31 71 GLN B O 1
ATOM 1776 N N . TRP B 1 72 ? 0.836 16.453 -6.086 1 97.5 72 TRP B N 1
ATOM 1777 C CA . TRP B 1 72 ? 2.146 17.016 -5.805 1 97.5 72 TRP B CA 1
ATOM 1778 C C . TRP B 1 72 ? 3.131 16.719 -6.926 1 97.5 72 TRP B C 1
ATOM 1780 O O . TRP B 1 72 ? 4.039 17.5 -7.195 1 97.5 72 TRP B O 1
ATOM 1790 N N . GLN B 1 73 ? 2.928 15.562 -7.52 1 95.25 73 GLN B N 1
ATOM 1791 C CA . GLN B 1 73 ? 3.705 15.273 -8.719 1 95.25 73 GLN B CA 1
ATOM 1792 C C . GLN B 1 73 ? 3.42 16.281 -9.82 1 95.25 73 GLN B C 1
ATOM 1794 O O . GLN B 1 73 ? 4.344 16.781 -10.469 1 95.25 73 GLN B O 1
ATOM 1799 N N . LYS B 1 74 ? 2.178 16.578 -10.023 1 96.38 74 LYS B N 1
ATOM 1800 C CA . LYS B 1 74 ? 1.768 17.562 -11.023 1 96.38 74 LYS B CA 1
ATOM 1801 C C . LYS B 1 74 ? 2.316 18.938 -10.695 1 96.38 74 LYS B C 1
ATOM 1803 O O . LYS B 1 74 ? 2.645 19.719 -11.594 1 96.38 74 LYS B O 1
ATOM 1808 N N . ASP B 1 75 ? 2.479 19.219 -9.445 1 97 75 ASP B N 1
ATOM 1809 C CA . ASP B 1 75 ? 3.006 20.5 -8.984 1 97 75 ASP B CA 1
ATOM 1810 C C . ASP B 1 75 ? 4.527 20.547 -9.117 1 97 75 ASP B C 1
ATOM 1812 O O . ASP B 1 75 ? 5.141 21.578 -8.883 1 97 75 ASP B O 1
ATOM 1816 N N . GLY B 1 76 ? 5.141 19.438 -9.375 1 95.81 76 GLY B N 1
ATOM 1817 C CA . GLY B 1 76 ? 6.57 19.391 -9.648 1 95.81 76 GLY B CA 1
ATOM 1818 C C . GLY B 1 76 ? 7.414 19.297 -8.391 1 95.81 76 GLY B C 1
ATOM 1819 O O . GLY B 1 76 ? 8.602 19.656 -8.406 1 95.81 76 GLY B O 1
ATOM 1820 N N . LEU B 1 77 ? 6.82 18.859 -7.34 1 96.88 77 LEU B N 1
ATOM 1821 C CA . LEU B 1 77 ? 7.566 18.75 -6.09 1 96.88 77 LEU B CA 1
ATOM 1822 C C . LEU B 1 77 ? 8.586 17.609 -6.156 1 96.88 77 LEU B C 1
ATOM 1824 O O . LEU B 1 77 ? 8.297 16.547 -6.711 1 96.88 77 LEU B O 1
ATOM 1828 N N . SER B 1 78 ? 9.711 17.844 -5.574 1 95.56 78 SER B N 1
ATOM 1829 C CA . SER B 1 78 ? 10.727 16.812 -5.453 1 95.56 78 SER B CA 1
ATOM 1830 C C . SER B 1 78 ? 10.359 15.789 -4.375 1 95.56 78 SER B C 1
ATOM 1832 O O . SER B 1 78 ? 9.43 16.016 -3.592 1 95.56 78 SER B O 1
ATOM 1834 N N . LYS B 1 79 ? 11.102 14.688 -4.344 1 93.94 79 LYS B N 1
ATOM 1835 C CA . LYS B 1 79 ? 10.898 13.648 -3.338 1 93.94 79 LYS B CA 1
ATOM 1836 C C . LYS B 1 79 ? 11.078 14.211 -1.93 1 93.94 79 LYS B C 1
ATOM 1838 O O . LYS B 1 79 ? 10.305 13.898 -1.026 1 93.94 79 LYS B O 1
ATOM 1843 N N . GLU B 1 80 ? 12.078 15.078 -1.793 1 94.81 80 GLU B N 1
ATOM 1844 C CA . GLU B 1 80 ? 12.375 15.672 -0.493 1 94.81 80 GLU B CA 1
ATOM 1845 C C . GLU B 1 80 ? 11.258 16.625 -0.062 1 94.81 80 GLU B C 1
ATOM 1847 O O . GLU B 1 80 ? 10.898 16.672 1.115 1 94.81 80 GLU B O 1
ATOM 1852 N N . GLU B 1 81 ? 10.781 17.328 -1.026 1 97.19 81 GLU B N 1
ATOM 1853 C CA . GLU B 1 81 ? 9.695 18.25 -0.737 1 97.19 81 GLU B CA 1
ATOM 1854 C C . GLU B 1 81 ? 8.422 17.5 -0.338 1 97.19 81 GLU B C 1
ATOM 1856 O O . GLU B 1 81 ? 7.711 17.922 0.577 1 97.19 81 GLU B O 1
ATOM 1861 N N . VAL B 1 82 ? 8.156 16.438 -0.986 1 97.5 82 VAL B N 1
ATOM 1862 C CA . VAL B 1 82 ? 7 15.602 -0.682 1 97.5 82 VAL B CA 1
ATOM 1863 C C . VAL B 1 82 ? 7.109 15.07 0.744 1 97.5 82 VAL B C 1
ATOM 1865 O O . VAL B 1 82 ? 6.16 15.156 1.523 1 97.5 82 VAL B O 1
ATOM 1868 N N . ALA B 1 83 ? 8.258 14.586 1.08 1 94.81 83 ALA B N 1
ATOM 1869 C CA . ALA B 1 83 ? 8.484 14.062 2.424 1 94.81 83 ALA B CA 1
ATOM 1870 C C . ALA B 1 83 ? 8.289 15.148 3.479 1 94.81 83 ALA B C 1
ATOM 1872 O O . ALA B 1 83 ? 7.676 14.906 4.52 1 94.81 83 ALA B O 1
ATOM 1873 N N . SER B 1 84 ? 8.789 16.281 3.176 1 97 84 SER B N 1
ATOM 1874 C CA . SER B 1 84 ? 8.656 17.406 4.09 1 97 84 SER B CA 1
ATOM 1875 C C . SER B 1 84 ? 7.191 17.797 4.281 1 97 84 SER B C 1
ATOM 1877 O O . SER B 1 84 ? 6.766 18.094 5.398 1 97 84 SER B O 1
ATOM 1879 N N . LYS B 1 85 ? 6.492 17.781 3.246 1 97.38 85 LYS B N 1
ATOM 1880 C CA . LYS B 1 85 ? 5.082 18.141 3.332 1 97.38 85 LYS B CA 1
ATOM 1881 C C . LYS B 1 85 ? 4.297 17.125 4.156 1 97.38 85 LYS B C 1
ATOM 1883 O O . LYS B 1 85 ? 3.486 17.5 5.004 1 97.38 85 LYS B O 1
ATOM 1888 N N . PHE B 1 86 ? 4.551 15.828 3.92 1 97.38 86 PHE B N 1
ATOM 1889 C CA . PHE B 1 86 ? 3.865 14.805 4.695 1 97.38 86 PHE B CA 1
ATOM 1890 C C . PHE B 1 86 ? 4.164 14.953 6.18 1 97.38 86 PHE B C 1
ATOM 1892 O O . PHE B 1 86 ? 3.307 14.688 7.023 1 97.38 86 PHE B O 1
ATOM 1899 N N . SER B 1 87 ? 5.336 15.438 6.504 1 96.19 87 SER B N 1
ATOM 1900 C CA . SER B 1 87 ? 5.746 15.562 7.898 1 96.19 87 SER B CA 1
ATOM 1901 C C . SER B 1 87 ? 4.949 16.656 8.609 1 96.19 87 SER B C 1
ATOM 1903 O O . SER B 1 87 ? 5.031 16.797 9.836 1 96.19 87 SER B O 1
ATOM 1905 N N . ARG B 1 88 ? 4.113 17.391 7.883 1 96.81 88 ARG B N 1
ATOM 1906 C CA . ARG B 1 88 ? 3.287 18.453 8.453 1 96.81 88 ARG B CA 1
ATOM 1907 C C . ARG B 1 88 ? 1.808 18.094 8.375 1 96.81 88 ARG B C 1
ATOM 1909 O O . ARG B 1 88 ? 0.95 18.891 8.781 1 96.81 88 ARG B O 1
ATOM 1916 N N . CYS B 1 89 ? 1.548 16.938 7.914 1 97.12 89 CYS B N 1
ATOM 1917 C CA . CYS B 1 89 ? 0.163 16.547 7.688 1 97.12 89 CYS B CA 1
ATOM 1918 C C . CYS B 1 89 ? -0.347 15.664 8.82 1 97.12 89 CYS B C 1
ATOM 1920 O O . CYS B 1 89 ? 0.409 14.867 9.383 1 97.12 89 CYS B O 1
ATOM 1922 N N . THR B 1 90 ? -1.596 15.82 9.109 1 96.06 90 THR B N 1
ATOM 1923 C CA . THR B 1 90 ? -2.318 14.969 10.039 1 96.06 90 THR B CA 1
ATOM 1924 C C . THR B 1 90 ? -3.43 14.203 9.328 1 96.06 90 THR B C 1
ATOM 1926 O O . THR B 1 90 ? -4.141 14.766 8.492 1 96.06 90 THR B O 1
ATOM 1929 N N . LEU B 1 91 ? -3.52 12.906 9.672 1 97.5 91 LEU B N 1
ATOM 1930 C CA . LEU B 1 91 ? -4.578 12.086 9.094 1 97.5 91 LEU B CA 1
ATOM 1931 C C . LEU B 1 91 ? -5.652 11.773 10.133 1 97.5 91 LEU B C 1
ATOM 1933 O O . LEU B 1 91 ? -5.336 11.406 11.266 1 97.5 91 LEU B O 1
ATOM 1937 N N . TYR B 1 92 ? -6.91 12.055 9.766 1 96.81 92 TYR B N 1
ATOM 1938 C CA . TYR B 1 92 ? -8.078 11.617 10.516 1 96.81 92 TYR B CA 1
ATOM 1939 C C . TYR B 1 92 ? -8.797 10.477 9.805 1 96.81 92 TYR B C 1
ATOM 1941 O O . TYR B 1 92 ? -9.195 10.609 8.648 1 96.81 92 TYR B O 1
ATOM 1949 N N . VAL B 1 93 ? -8.938 9.336 10.461 1 98.06 93 VAL B N 1
ATOM 1950 C CA . VAL B 1 93 ? -9.547 8.164 9.844 1 98.06 93 VAL B CA 1
ATOM 1951 C C . VAL B 1 93 ? -10.57 7.547 10.797 1 98.06 93 VAL B C 1
ATOM 1953 O O . VAL B 1 93 ? -10.359 7.523 12.008 1 98.06 93 VAL B O 1
ATOM 1956 N N . THR B 1 94 ? -11.625 7.035 10.25 1 97.38 94 THR B N 1
ATOM 1957 C CA . THR B 1 94 ? -12.75 6.598 11.062 1 97.38 94 THR B CA 1
ATOM 1958 C C . THR B 1 94 ? -12.398 5.332 11.844 1 97.38 94 THR B C 1
ATOM 1960 O O . THR B 1 94 ? -12.953 5.086 12.914 1 97.38 94 THR B O 1
ATOM 1963 N N . CYS B 1 95 ? -11.57 4.531 11.289 1 95.25 95 CYS B N 1
ATOM 1964 C CA . CYS B 1 95 ? -11.164 3.283 11.922 1 95.25 95 CYS B CA 1
ATOM 1965 C C . CYS B 1 95 ? -9.641 3.184 11.992 1 95.25 95 CYS B C 1
ATOM 1967 O O . CYS B 1 95 ? -8.945 3.58 11.055 1 95.25 95 CYS B O 1
ATOM 196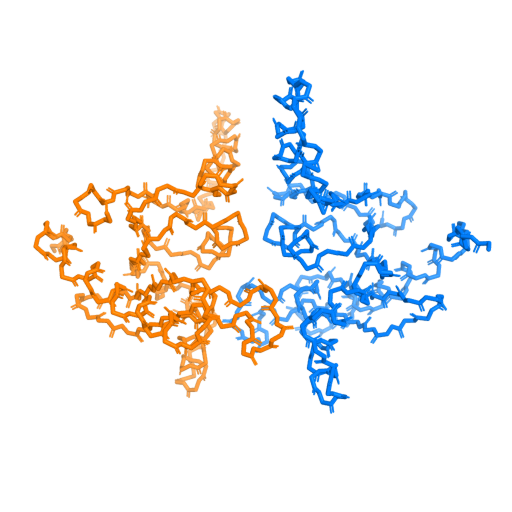9 N N . GLU B 1 96 ? -9.117 2.629 13.031 1 93.25 96 GLU B N 1
ATOM 1970 C CA . GLU B 1 96 ? -7.68 2.424 13.156 1 93.25 96 GLU B CA 1
ATOM 1971 C C . GLU B 1 96 ? -7.086 1.837 11.883 1 93.25 96 GLU B C 1
ATOM 1973 O O . GLU B 1 96 ? -7.59 0.841 11.359 1 93.25 96 GLU B O 1
ATOM 1978 N N . PRO B 1 97 ? -5.984 2.449 11.43 1 95.75 97 PRO B N 1
ATOM 1979 C CA . PRO B 1 97 ? -5.363 1.904 10.219 1 95.75 97 PRO B CA 1
ATOM 1980 C C . PRO B 1 97 ? -4.945 0.443 10.383 1 95.75 97 PRO B C 1
ATOM 1982 O O . PRO B 1 97 ? -4.469 0.045 11.445 1 95.75 97 PRO B O 1
ATOM 1985 N N . CYS B 1 98 ? -5.133 -0.316 9.297 1 93.19 98 CYS B N 1
ATOM 1986 C CA . CYS B 1 98 ? -4.586 -1.669 9.297 1 93.19 98 CYS B CA 1
ATOM 1987 C C . CYS B 1 98 ? -3.062 -1.643 9.266 1 93.19 98 CYS B C 1
ATOM 1989 O O . CYS B 1 98 ? -2.459 -0.582 9.094 1 93.19 98 CYS B O 1
ATOM 1991 N N . ILE B 1 99 ? -2.479 -2.713 9.375 1 90.75 99 ILE B N 1
ATOM 1992 C CA . ILE B 1 99 ? -1.023 -2.824 9.375 1 90.75 99 ILE B CA 1
ATOM 1993 C C . ILE B 1 99 ? -0.459 -2.25 8.078 1 90.75 99 ILE B C 1
ATOM 1995 O O . ILE B 1 99 ? 0.539 -1.525 8.094 1 90.75 99 ILE B O 1
ATOM 1999 N N . MET B 1 100 ? -0.998 -2.541 6.941 1 94.12 100 MET B N 1
ATOM 2000 C CA . MET B 1 100 ? -0.536 -2.021 5.66 1 94.12 100 MET B CA 1
ATOM 2001 C C . MET B 1 100 ? -0.545 -0.497 5.652 1 94.12 100 MET B C 1
ATOM 2003 O O . MET B 1 100 ? 0.459 0.133 5.316 1 94.12 100 MET B O 1
ATOM 2007 N N . CYS B 1 101 ? -1.636 -0.01 6.039 1 96.88 101 CYS B N 1
ATOM 2008 C CA . CYS B 1 101 ? -1.81 1.436 5.961 1 96.88 101 CYS B CA 1
ATOM 2009 C C . CYS B 1 101 ? -0.962 2.146 7.008 1 96.88 101 CYS B C 1
ATOM 2011 O O . CYS B 1 101 ? -0.417 3.221 6.75 1 96.88 101 CYS B O 1
ATOM 2013 N N . ALA B 1 102 ? -0.947 1.55 8.172 1 93.56 102 ALA B N 1
ATOM 2014 C CA . ALA B 1 102 ? -0.101 2.135 9.203 1 93.56 102 ALA B CA 1
ATOM 2015 C C . ALA B 1 102 ? 1.358 2.18 8.758 1 93.56 102 ALA B C 1
ATOM 2017 O O . ALA B 1 102 ? 2.045 3.186 8.961 1 93.56 102 ALA B O 1
ATOM 2018 N N . ALA B 1 103 ? 1.817 1.136 8.211 1 92.88 103 ALA B N 1
ATOM 2019 C CA . ALA B 1 103 ? 3.189 1.082 7.711 1 92.88 103 ALA B CA 1
ATOM 2020 C C . ALA B 1 103 ? 3.402 2.092 6.586 1 92.88 103 ALA B C 1
ATOM 2022 O O . ALA B 1 103 ? 4.426 2.779 6.547 1 92.88 103 ALA B O 1
ATOM 2023 N N . ALA B 1 104 ? 2.449 2.176 5.676 1 95.88 104 ALA B N 1
ATOM 2024 C CA . ALA B 1 104 ? 2.529 3.148 4.586 1 95.88 104 ALA B CA 1
ATOM 2025 C C . ALA B 1 104 ? 2.65 4.57 5.129 1 95.88 104 ALA B C 1
ATOM 2027 O O . ALA B 1 104 ? 3.494 5.344 4.676 1 95.88 104 ALA B O 1
ATOM 2028 N N . LEU B 1 105 ? 1.821 4.836 6.094 1 95.88 105 LEU B N 1
ATOM 2029 C CA . LEU B 1 105 ? 1.814 6.16 6.703 1 95.88 105 LEU B CA 1
ATOM 2030 C C . LEU B 1 105 ? 3.146 6.453 7.383 1 95.88 105 LEU B C 1
ATOM 2032 O O . LEU B 1 105 ? 3.65 7.578 7.316 1 95.88 105 LEU B O 1
ATOM 2036 N N . SER B 1 106 ? 3.666 5.48 7.984 1 92.94 106 SER B N 1
ATOM 2037 C CA . SER B 1 106 ? 4.977 5.625 8.609 1 92.94 106 SER B CA 1
ATOM 2038 C C . SER B 1 106 ? 6.062 5.867 7.57 1 92.94 106 SER B C 1
ATOM 2040 O O . SER B 1 106 ? 6.922 6.734 7.746 1 92.94 106 SER B O 1
ATOM 2042 N N . ILE B 1 107 ? 6.008 5.18 6.488 1 93.31 107 ILE B N 1
ATOM 2043 C CA . ILE B 1 107 ? 6.996 5.254 5.422 1 93.31 107 ILE B CA 1
ATOM 2044 C C . ILE B 1 107 ? 6.984 6.648 4.801 1 93.31 107 ILE B C 1
ATOM 2046 O O . ILE B 1 107 ? 8.039 7.227 4.535 1 93.31 107 ILE B O 1
ATOM 2050 N N . ILE B 1 108 ? 5.848 7.184 4.641 1 95.5 108 ILE B N 1
ATOM 2051 C CA . ILE B 1 108 ? 5.781 8.477 3.963 1 95.5 108 ILE B CA 1
ATOM 2052 C C . ILE B 1 108 ? 6.09 9.594 4.953 1 95.5 108 ILE B C 1
ATOM 2054 O O . ILE B 1 108 ? 6.316 10.742 4.555 1 95.5 108 ILE B O 1
ATOM 2058 N N . GLY B 1 109 ? 5.98 9.281 6.23 1 94.5 109 GLY B N 1
ATOM 2059 C CA . GLY B 1 109 ? 6.398 10.227 7.254 1 94.5 109 GLY B CA 1
ATOM 2060 C C . GLY B 1 109 ? 5.301 11.195 7.656 1 94.5 109 GLY B C 1
ATOM 2061 O O . GLY B 1 109 ? 5.555 12.383 7.855 1 94.5 109 GLY B O 1
ATOM 2062 N N . ILE B 1 110 ? 4.094 10.68 7.801 1 95 110 ILE B N 1
ATOM 2063 C CA . ILE B 1 110 ? 2.992 11.531 8.242 1 95 110 ILE B CA 1
ATOM 2064 C C . ILE B 1 110 ? 3.209 11.953 9.688 1 95 110 ILE B C 1
ATOM 2066 O O . ILE B 1 110 ? 3.721 11.172 10.5 1 95 110 ILE B O 1
ATOM 2070 N N . LYS B 1 111 ? 2.822 13.164 10 1 93.81 111 LYS B N 1
ATOM 2071 C CA . LYS B 1 111 ? 3.066 13.734 11.32 1 93.81 111 LYS B CA 1
ATOM 2072 C C . LYS B 1 111 ? 2.312 12.969 12.406 1 93.81 111 LYS B C 1
ATOM 2074 O O . LYS B 1 111 ? 2.895 12.578 13.414 1 93.81 111 LYS B O 1
ATOM 2079 N N . GLU B 1 112 ? 0.96 12.812 12.188 1 93.62 112 GLU B N 1
ATOM 2080 C CA . GLU B 1 112 ? 0.089 12.219 13.195 1 93.62 112 GLU B CA 1
ATOM 2081 C C . GLU B 1 112 ? -1.16 11.617 12.555 1 93.62 112 GLU B C 1
ATOM 2083 O O . GLU B 1 112 ? -1.584 12.047 11.484 1 93.62 112 GLU B O 1
ATOM 2088 N N . VAL B 1 113 ? -1.667 10.547 13.344 1 94.62 113 VAL B N 1
ATOM 2089 C CA . VAL B 1 113 ? -2.887 9.883 12.898 1 94.62 113 VAL B CA 1
ATOM 2090 C C . VAL B 1 113 ? -3.906 9.852 14.039 1 94.62 113 VAL B C 1
ATOM 2092 O O . VAL B 1 113 ? -3.588 9.43 15.148 1 94.62 113 VAL B O 1
ATOM 2095 N N . TYR B 1 114 ? -5.121 10.352 13.734 1 93.81 114 TYR B N 1
ATOM 2096 C CA . TYR B 1 114 ? -6.281 10.211 14.609 1 93.81 114 TYR B CA 1
ATOM 2097 C C . TYR B 1 114 ? -7.27 9.195 14.047 1 93.81 114 TYR B C 1
ATOM 2099 O O . TYR B 1 114 ? -7.562 9.203 12.844 1 93.81 114 TYR B O 1
ATOM 2107 N N . TYR B 1 115 ? -7.754 8.281 14.922 1 94.38 115 TYR B N 1
ATOM 2108 C CA . TYR B 1 115 ? -8.719 7.316 14.414 1 94.38 115 TYR B CA 1
ATOM 2109 C C . TYR B 1 115 ? -9.93 7.227 15.336 1 94.38 115 TYR B C 1
ATOM 2111 O O . TYR B 1 115 ? -9.836 7.516 16.531 1 94.38 115 TYR B O 1
ATOM 2119 N N . GLY B 1 116 ? -11.055 6.863 14.82 1 92.25 116 GLY B N 1
ATOM 2120 C CA . GLY B 1 116 ? -12.32 6.848 15.531 1 92.25 116 GLY B CA 1
ATOM 2121 C C . GLY B 1 116 ? -12.539 5.574 16.328 1 92.25 116 GLY B C 1
ATOM 2122 O O . GLY B 1 116 ? -12.93 5.629 17.5 1 92.25 116 GLY B O 1
ATOM 2123 N N . CYS B 1 117 ? -12.461 4.43 15.758 1 87.75 117 CYS B N 1
ATOM 2124 C CA . CYS B 1 117 ? -12.648 3.162 16.453 1 87.75 117 CYS B CA 1
ATOM 2125 C C . CYS B 1 117 ? -11.469 2.229 16.219 1 87.75 117 CYS B C 1
ATOM 2127 O O . CYS B 1 117 ? -10.734 2.379 15.242 1 87.75 117 CYS B O 1
ATOM 2129 N N . ALA B 1 118 ? -11.359 1.331 17.141 1 84.5 118 ALA B N 1
ATOM 2130 C CA . ALA B 1 118 ? -10.289 0.338 17.031 1 84.5 118 ALA B CA 1
ATOM 2131 C C . ALA B 1 118 ? -10.594 -0.665 15.922 1 84.5 118 ALA B C 1
ATOM 2133 O O . ALA B 1 118 ? -11.758 -0.925 15.609 1 84.5 118 ALA B O 1
ATOM 2134 N N . ASN B 1 119 ? -9.547 -1.036 15.289 1 84.56 119 ASN B N 1
ATOM 2135 C CA . ASN B 1 119 ? -9.648 -2.092 14.281 1 84.56 119 ASN B CA 1
ATOM 2136 C C . ASN B 1 119 ? -9.414 -3.469 14.891 1 84.56 119 ASN B C 1
ATOM 2138 O O . ASN B 1 119 ? -8.266 -3.861 15.133 1 84.56 119 ASN B O 1
ATOM 2142 N N . ASP B 1 120 ? -10.43 -4.145 15.18 1 72.69 120 ASP B N 1
ATOM 2143 C CA . ASP B 1 120 ? -10.406 -5.402 15.914 1 72.69 120 ASP B CA 1
ATOM 2144 C C . ASP B 1 120 ? -9.719 -6.5 15.109 1 72.69 120 ASP B C 1
ATOM 2146 O O . ASP B 1 120 ? -9.164 -7.445 15.672 1 72.69 120 ASP B O 1
ATOM 2150 N N . LYS B 1 121 ? -9.742 -6.438 13.914 1 65.19 121 LYS B N 1
ATOM 2151 C CA . LYS B 1 121 ? -9.219 -7.512 13.07 1 65.19 121 LYS B CA 1
ATOM 2152 C C . LYS B 1 121 ? -7.699 -7.406 12.922 1 65.19 121 LYS B C 1
ATOM 2154 O O . LYS B 1 121 ? -6.98 -8.375 13.188 1 65.19 121 LYS B O 1
ATOM 2159 N N . PHE B 1 122 ? -7.191 -6.137 12.531 1 68.88 122 PHE B N 1
ATOM 2160 C CA . PHE B 1 122 ? -5.77 -6.02 12.234 1 68.88 122 PHE B CA 1
ATOM 2161 C C . PHE B 1 122 ? -5.301 -4.578 12.406 1 68.88 122 PHE B C 1
ATOM 2163 O O . PHE B 1 122 ? -4.793 -3.967 11.469 1 68.88 122 PHE B O 1
ATOM 2170 N N . GLY B 1 123 ? -5.48 -4.137 13.602 1 76.12 123 GLY B N 1
ATOM 2171 C CA . GLY B 1 123 ? -4.938 -2.809 13.844 1 76.12 123 GLY B CA 1
ATOM 2172 C C . GLY B 1 123 ? -3.424 -2.758 13.766 1 76.12 123 GLY B C 1
ATOM 2173 O O . GLY B 1 123 ? -2.74 -3.664 14.242 1 76.12 123 GLY B O 1
ATOM 2174 N N . GLY B 1 124 ? -2.961 -1.858 13.078 1 76 124 GLY B N 1
ATOM 2175 C CA . GLY B 1 124 ? -1.534 -1.809 12.805 1 76 124 GLY B CA 1
ATOM 2176 C C . GLY B 1 124 ? -0.783 -0.866 13.727 1 76 124 GLY B C 1
ATOM 2177 O O . GLY B 1 124 ? 0.448 -0.804 13.695 1 76 124 GLY B O 1
ATOM 2178 N N . CYS B 1 125 ? -1.409 -0.143 14.461 1 68.12 125 CYS B N 1
ATOM 2179 C CA . CYS B 1 125 ? -0.758 0.918 15.219 1 68.12 125 CYS B CA 1
ATOM 2180 C C . CYS B 1 125 ? 0.096 0.34 16.344 1 68.12 125 CYS B C 1
ATOM 2182 O O . CYS B 1 125 ? 1.183 0.847 16.625 1 68.12 125 CYS B O 1
ATOM 2184 N N . GLY B 1 126 ? -0.399 -0.696 16.891 1 65.75 126 GLY B N 1
ATOM 2185 C CA . GLY B 1 126 ? 0.404 -1.355 17.922 1 65.75 126 GLY B CA 1
ATOM 2186 C C . GLY B 1 126 ? 1.599 -2.098 17.344 1 65.75 126 GLY B C 1
ATOM 2187 O O . GLY B 1 126 ? 2.684 -2.08 17.938 1 65.75 126 GLY B O 1
ATOM 2188 N N . SER B 1 127 ? 1.469 -2.639 16.219 1 62.25 127 SER B N 1
ATOM 2189 C CA . SER B 1 127 ? 2.514 -3.432 15.57 1 62.25 127 SER B CA 1
ATOM 2190 C C . SER B 1 127 ? 3.623 -2.543 15.023 1 62.25 127 SER B C 1
ATOM 2192 O O . SER B 1 127 ? 4.805 -2.871 15.141 1 62.25 127 SER B O 1
ATOM 2194 N N . ILE B 1 128 ? 3.209 -1.507 14.406 1 63.31 128 ILE B N 1
ATOM 2195 C CA . ILE B 1 128 ? 4.195 -0.636 13.773 1 63.31 128 ILE B CA 1
ATOM 2196 C C . ILE B 1 128 ? 5.023 0.068 14.844 1 63.31 128 ILE B C 1
ATOM 2198 O O . ILE B 1 128 ? 6.23 0.256 14.68 1 63.31 128 ILE B O 1
ATOM 2202 N N . LEU B 1 129 ? 4.398 0.475 15.898 1 56.19 129 LEU B N 1
ATOM 2203 C CA . LEU B 1 129 ? 5.102 1.16 16.984 1 56.19 129 LEU B CA 1
ATOM 2204 C C . LEU B 1 129 ? 6.148 0.248 17.609 1 56.19 129 LEU B C 1
ATOM 2206 O O . LEU B 1 129 ? 7.238 0.7 17.969 1 56.19 129 LEU B O 1
ATOM 2210 N N . SER B 1 130 ? 5.75 -0.922 17.75 1 53.59 130 SER B N 1
ATOM 2211 C CA . SER B 1 130 ? 6.699 -1.845 18.359 1 53.59 130 SER B CA 1
ATOM 2212 C C . SER B 1 130 ? 7.965 -1.973 17.516 1 53.59 130 SER B C 1
ATOM 2214 O O . SER B 1 130 ? 9.055 -2.207 18.062 1 53.59 130 SER B O 1
ATOM 2216 N N . LEU B 1 131 ? 7.754 -1.803 16.312 1 52.28 131 LEU B N 1
ATOM 2217 C CA . LEU B 1 131 ? 8.922 -1.888 15.445 1 52.28 131 LEU B CA 1
ATOM 2218 C C . LEU B 1 131 ? 9.828 -0.675 15.633 1 52.28 131 LEU B C 1
ATOM 2220 O O . LEU B 1 131 ? 11.055 -0.789 15.539 1 52.28 131 LEU B O 1
ATOM 2224 N N . HIS B 1 132 ? 9.273 0.447 15.883 1 50.56 132 HIS B N 1
ATOM 2225 C CA . HIS B 1 132 ? 10.047 1.662 16.094 1 50.56 132 HIS B CA 1
ATOM 2226 C C . HIS B 1 132 ? 10.68 1.674 17.484 1 50.56 132 HIS B C 1
ATOM 2228 O O . HIS B 1 132 ? 11.789 2.17 17.672 1 50.56 132 HIS B O 1
ATOM 2234 N N . THR B 1 133 ? 9.977 1.2 18.391 1 44.81 133 THR B N 1
ATOM 2235 C CA . THR B 1 133 ? 10.516 1.215 19.75 1 44.81 133 THR B CA 1
ATOM 2236 C C . THR B 1 133 ? 11.688 0.248 19.875 1 44.81 133 THR B C 1
ATOM 2238 O O . THR B 1 133 ? 12.625 0.491 20.641 1 44.81 133 THR B O 1
ATOM 2241 N N . ASN B 1 134 ? 11.57 -0.847 19.219 1 42.5 134 ASN B N 1
ATOM 2242 C CA . ASN B 1 134 ? 12.68 -1.768 19.406 1 42.5 134 ASN B CA 1
ATOM 2243 C C . ASN B 1 134 ? 13.984 -1.192 18.859 1 42.5 134 ASN B C 1
ATOM 2245 O O . ASN B 1 134 ? 15.07 -1.569 19.312 1 42.5 134 ASN B O 1
ATOM 2249 N N . SER B 1 135 ? 13.891 -0.432 17.875 1 40.5 135 SER B N 1
ATOM 2250 C CA . SER B 1 135 ? 15.148 0.148 17.422 1 40.5 135 SER B CA 1
ATOM 2251 C C . SER B 1 135 ? 15.664 1.192 18.406 1 40.5 135 SER B C 1
ATOM 2253 O O . SER B 1 135 ? 16.859 1.505 18.406 1 40.5 135 SER B O 1
ATOM 2255 N N . SER B 1 136 ? 14.82 1.881 19.062 1 37.62 136 SER B N 1
ATOM 2256 C CA . SER B 1 136 ? 15.328 2.91 19.969 1 37.62 136 SER B CA 1
ATOM 2257 C C . SER B 1 136 ? 15.953 2.295 21.219 1 37.62 136 SER B C 1
ATOM 2259 O O . SER B 1 136 ? 16.719 2.955 21.922 1 37.62 136 SER B O 1
ATOM 2261 N N . GLU B 1 137 ? 15.547 1.146 21.547 1 37.19 137 GLU B N 1
ATOM 2262 C CA . GLU B 1 137 ? 16.125 0.686 22.797 1 37.19 137 GLU B CA 1
ATOM 2263 C C . GLU B 1 137 ? 17.578 0.296 22.625 1 37.19 137 GLU B C 1
ATOM 2265 O O . GLU B 1 137 ? 18.344 0.292 23.594 1 37.19 137 GLU B O 1
ATOM 2270 N N . ASN B 1 138 ? 17.922 -0.255 21.453 1 36.53 138 ASN B N 1
ATOM 2271 C CA . ASN B 1 138 ? 19.328 -0.647 21.516 1 36.53 138 ASN B CA 1
ATOM 2272 C C . ASN B 1 138 ? 20.25 0.552 21.328 1 36.53 138 ASN B C 1
ATOM 2274 O O . ASN B 1 138 ? 21.469 0.387 21.156 1 36.53 138 ASN B O 1
ATOM 2278 N N . LEU B 1 139 ? 19.734 1.702 20.906 1 34.88 139 LEU B N 1
ATOM 2279 C CA . LEU B 1 139 ? 20.672 2.811 20.781 1 34.88 139 LEU B CA 1
ATOM 2280 C C . LEU B 1 139 ? 21.156 3.275 22.156 1 34.88 139 LEU B C 1
ATOM 2282 O O . LEU B 1 139 ? 21.75 4.344 22.281 1 34.88 139 LEU B O 1
ATOM 2286 N N . ASN B 1 140 ? 21.062 2.602 23.156 1 33.03 140 ASN B N 1
ATOM 2287 C CA . ASN B 1 140 ? 21.75 3.148 24.328 1 33.03 140 ASN B CA 1
ATOM 2288 C C . ASN B 1 140 ? 23.266 3.164 24.125 1 33.03 140 ASN B C 1
ATOM 2290 O O . ASN B 1 140 ? 24.031 3.324 25.078 1 33.03 140 ASN B O 1
ATOM 2294 N N . SER B 1 141 ? 23.891 2.461 23.234 1 34.88 141 SER B N 1
ATOM 2295 C CA . SER B 1 141 ? 25.297 2.789 23.312 1 34.88 141 SER B CA 1
ATOM 2296 C C . SER B 1 141 ? 25.578 4.199 22.797 1 34.88 141 SER B C 1
ATOM 2298 O O . SER B 1 141 ? 24.828 4.707 21.953 1 34.88 141 SER B O 1
ATOM 2300 N N . PRO B 1 142 ? 26.547 5.125 23.422 1 30.52 142 PRO B N 1
ATOM 2301 C CA . PRO B 1 142 ? 26.875 6.539 23.219 1 30.52 142 PRO B CA 1
ATOM 2302 C C . PRO B 1 142 ? 27.094 6.906 21.766 1 30.52 142 PRO B C 1
ATOM 2304 O O . PRO B 1 142 ? 27.359 8.07 21.438 1 30.52 142 PRO B O 1
ATOM 2307 N N . LYS B 1 143 ? 27.75 5.957 20.922 1 31.38 143 LYS B N 1
ATOM 2308 C CA . LYS B 1 143 ? 28.391 6.711 19.859 1 31.38 143 LYS B CA 1
ATOM 2309 C C . LYS B 1 143 ? 27.391 7.59 19.109 1 31.38 143 LYS B C 1
ATOM 2311 O O . LYS B 1 143 ? 26.188 7.34 19.172 1 31.38 143 LYS B O 1
ATOM 2316 N N . ALA B 1 144 ? 27.688 7.984 17.75 1 29.22 144 ALA B N 1
ATOM 2317 C CA . ALA B 1 144 ? 27.312 9.023 16.797 1 29.22 144 ALA B CA 1
ATOM 2318 C C . ALA B 1 144 ? 25.828 8.922 16.453 1 29.22 144 ALA B C 1
ATOM 2320 O O . ALA B 1 144 ? 25.312 7.828 16.172 1 29.22 144 ALA B O 1
ATOM 2321 N N . SER B 1 145 ? 25 9.922 16.828 1 28.14 145 SER B N 1
ATOM 2322 C CA . SER B 1 145 ? 23.594 10.344 16.734 1 28.14 145 SER B CA 1
ATOM 2323 C C . SER B 1 145 ? 23.062 10.148 15.312 1 28.14 145 SER B C 1
ATOM 2325 O O . SER B 1 145 ? 23.25 11 14.445 1 28.14 145 SER B O 1
ATOM 2327 N N . GLN B 1 146 ? 23.531 9.172 14.547 1 27.72 146 GLN B N 1
ATOM 2328 C CA . GLN B 1 146 ? 22.828 9.281 13.266 1 27.72 146 GLN B CA 1
ATOM 2329 C C . GLN B 1 146 ? 21.328 9.445 13.477 1 27.72 146 GLN B C 1
ATOM 2331 O O . GLN B 1 146 ? 20.688 8.586 14.07 1 27.72 146 GLN B O 1
ATOM 2336 N N . LYS B 1 147 ? 20.828 10.68 13.75 1 28.97 147 LYS B N 1
ATOM 2337 C CA . LYS B 1 147 ? 19.484 11.242 13.797 1 28.97 147 LYS B CA 1
ATOM 2338 C C . LYS B 1 147 ? 18.594 10.625 12.727 1 28.97 147 LYS B C 1
ATOM 2340 O O . LYS B 1 147 ? 18.656 11.008 11.555 1 28.97 147 LYS B O 1
ATOM 2345 N N . ALA B 1 148 ? 18.828 9.492 12.281 1 30.55 148 ALA B N 1
ATOM 2346 C CA . ALA B 1 148 ? 17.719 9.055 11.43 1 30.55 148 ALA B CA 1
ATOM 2347 C C . ALA B 1 148 ? 16.391 9.297 12.117 1 30.55 148 ALA B C 1
ATOM 2349 O O . ALA B 1 148 ? 16.094 8.695 13.164 1 30.55 148 ALA B O 1
ATOM 2350 N N . ASN B 1 149 ? 15.906 10.5 12.219 1 28.44 149 ASN B N 1
ATOM 2351 C CA . ASN B 1 149 ? 14.57 10.945 12.586 1 28.44 149 ASN B CA 1
ATOM 2352 C C . ASN B 1 149 ? 13.5 9.977 12.094 1 28.44 149 ASN B C 1
ATOM 2354 O O . ASN B 1 149 ? 13.109 10.016 10.922 1 28.44 149 ASN B O 1
ATOM 2358 N N . ALA B 1 150 ? 13.734 8.797 12.117 1 31.97 150 ALA B N 1
ATOM 2359 C CA . ALA B 1 150 ? 12.547 7.969 11.945 1 31.97 150 ALA B CA 1
ATOM 2360 C C . ALA B 1 150 ? 11.375 8.516 12.766 1 31.97 150 ALA B C 1
ATOM 2362 O O . ALA B 1 150 ? 11.273 8.258 13.961 1 31.97 150 ALA B O 1
ATOM 2363 N N . ARG B 1 151 ? 10.922 9.781 12.555 1 33.62 151 ARG B N 1
ATOM 2364 C CA . ARG B 1 151 ? 9.719 10.289 13.219 1 33.62 151 ARG B CA 1
ATOM 2365 C C . ARG B 1 151 ? 8.609 9.242 13.188 1 33.62 151 ARG B C 1
ATOM 2367 O O . ARG B 1 151 ? 8.148 8.852 12.117 1 33.62 151 ARG B O 1
ATOM 2374 N N . GLY B 1 152 ? 8.734 8.25 13.914 1 40.47 152 GLY B N 1
ATOM 2375 C CA . GLY B 1 152 ? 7.641 7.332 14.195 1 40.47 152 GLY B CA 1
ATOM 2376 C C . GLY B 1 152 ? 6.273 7.992 14.125 1 40.47 152 GLY B C 1
ATOM 2377 O O . GLY B 1 152 ? 6.168 9.219 14.117 1 40.47 152 GLY B O 1
ATOM 2378 N N . LEU B 1 153 ? 5.324 7.277 13.5 1 48.47 153 LEU B N 1
ATOM 2379 C CA . LEU B 1 153 ? 3.971 7.82 13.602 1 48.47 153 LEU B CA 1
ATOM 2380 C C . LEU B 1 153 ? 3.771 8.531 14.93 1 48.47 153 LEU B C 1
ATOM 2382 O O . LEU B 1 153 ? 3.893 7.918 15.992 1 48.47 153 LEU B O 1
ATOM 2386 N N . ASN B 1 154 ? 4.199 9.773 15.039 1 45.91 154 ASN B N 1
ATOM 2387 C CA . ASN B 1 154 ? 4.148 10.602 16.25 1 45.91 154 ASN B CA 1
ATOM 2388 C C . ASN B 1 154 ? 2.818 10.445 16.969 1 45.91 154 ASN B C 1
ATOM 2390 O O . ASN B 1 154 ? 2.531 11.195 17.906 1 45.91 154 ASN B O 1
ATOM 2394 N N . GLY B 1 155 ? 1.946 9.516 16.641 1 55.62 155 GLY B N 1
ATOM 2395 C CA . GLY B 1 155 ? 0.852 9.258 17.578 1 55.62 155 GLY B CA 1
ATOM 2396 C C . GLY B 1 155 ? -0.409 8.773 16.875 1 55.62 155 GLY B C 1
ATOM 2397 O O . GLY B 1 155 ? -0.806 9.312 15.852 1 55.62 155 GLY B O 1
ATOM 2398 N N . LEU B 1 156 ? -0.825 7.656 16.938 1 61.62 156 LEU B N 1
ATOM 2399 C CA . LEU B 1 156 ? -2.148 7.086 16.703 1 61.62 156 LEU B CA 1
ATOM 2400 C C . LEU B 1 156 ? -3.074 7.383 17.891 1 61.62 156 LEU B C 1
ATOM 2402 O O . LEU B 1 156 ? -2.84 6.91 19 1 61.62 156 LEU B O 1
ATOM 2406 N N . ILE B 1 157 ? -4.027 8.273 17.734 1 63.84 157 ILE B N 1
ATOM 2407 C CA . ILE B 1 157 ? -4.852 8.766 18.828 1 63.84 157 ILE B CA 1
ATOM 2408 C C . ILE B 1 157 ? -6.312 8.391 18.594 1 63.84 157 ILE B C 1
ATOM 2410 O O . ILE B 1 157 ? -6.91 8.82 17.594 1 63.84 157 ILE B O 1
ATOM 2414 N N . PRO B 1 158 ? -6.855 7.555 19.406 1 68.56 158 PRO B N 1
ATOM 2415 C CA . PRO B 1 158 ? -8.297 7.316 19.297 1 68.56 158 PRO B CA 1
ATOM 2416 C C . PRO B 1 158 ? -9.125 8.562 19.594 1 68.56 158 PRO B C 1
ATOM 2418 O O . PRO B 1 158 ? -8.766 9.352 20.484 1 68.56 158 PRO B O 1
ATOM 2421 N N . VAL B 1 159 ? -10.047 8.781 18.75 1 65.75 159 VAL B N 1
ATOM 2422 C CA . VAL B 1 159 ? -11.016 9.844 19.016 1 65.75 159 VAL B CA 1
ATOM 2423 C C . VAL B 1 159 ? -12.266 9.25 19.656 1 65.75 159 VAL B C 1
ATOM 2425 O O . VAL B 1 159 ? -12.867 8.32 19.109 1 65.75 159 VAL B O 1
ATOM 2428 N N . PRO B 1 160 ? -12.547 9.375 21.031 1 55.53 160 PRO B N 1
ATOM 2429 C CA . PRO B 1 160 ? -13.633 8.727 21.766 1 55.53 160 PRO B CA 1
ATOM 2430 C C . PRO B 1 160 ? -14.969 8.781 21.031 1 55.53 160 PRO B C 1
ATOM 2432 O O . PRO B 1 160 ? -15.734 7.816 21.078 1 55.53 160 PRO B O 1
ATOM 2435 N N . GLU B 1 161 ? -15.648 9.844 20.828 1 50.5 161 GLU B N 1
ATOM 2436 C CA . GLU B 1 161 ? -17.094 10.039 20.688 1 50.5 161 GLU B CA 1
ATOM 2437 C C . GLU B 1 161 ? -17.562 9.703 19.281 1 50.5 161 GLU B C 1
ATOM 2439 O O . GLU B 1 161 ? -18.734 9.922 18.953 1 50.5 161 GLU B O 1
ATOM 2444 N N . VAL B 1 162 ? -16.734 9.352 18.5 1 44.06 162 VAL B N 1
ATOM 2445 C CA . VAL B 1 162 ? -17.344 9.562 17.188 1 44.06 162 VAL B CA 1
ATOM 2446 C C . VAL B 1 162 ? -18.172 8.336 16.797 1 44.06 162 VAL B C 1
ATOM 2448 O O . VAL B 1 162 ? -19 8.398 15.898 1 44.06 162 VAL B O 1
ATOM 2451 N N . LEU B 1 163 ? -17.516 7.094 16.781 1 40.28 163 LEU B N 1
ATOM 2452 C CA . LEU B 1 163 ? -18.375 6.039 16.25 1 40.28 163 LEU B CA 1
ATOM 2453 C C . LEU B 1 163 ? -19.25 5.434 17.344 1 40.28 163 LEU B C 1
ATOM 2455 O O . LEU B 1 163 ? -18.766 5.133 18.438 1 40.28 163 LEU B O 1
#

Organism: NCBI:txid158383

Nearest PDB structures (foldseek):
  3dh1-assembly2_C  TM=8.678E-01  e=7.322E-16  Homo sapiens
  7nz9-assembly1_A  TM=8.341E-01  e=4.024E-16  Mus musculus
  7bv5-assembly1_A  TM=7.989E-01  e=1.953E-13  Saccharomyces cerevisiae S288C
  7bv5-assembly2_B  TM=8.063E-01  e=3.798E-13  Saccharomyces cerevisiae S288C
  6vpc-assembly1_F  TM=8.471E-01  e=1.013E-10  Escherichia coli

Solvent-accessible surface area (backbone atoms only — not comparable to full-atom values): 16788 Å² total; per-residue (Å²): 124,83,76,65,79,45,73,67,50,51,53,52,46,42,50,55,4,46,52,28,10,49,53,10,40,75,69,71,27,72,61,32,7,16,27,34,30,44,92,91,33,80,72,32,54,14,32,25,39,27,69,86,65,47,33,75,71,36,35,15,63,51,40,18,50,49,54,43,49,53,52,40,52,75,68,63,54,50,50,68,52,46,39,54,53,29,46,59,23,36,36,26,26,40,45,35,44,35,41,30,50,36,38,44,42,40,67,43,29,34,34,32,37,35,18,27,37,82,34,88,87,51,46,8,62,69,60,52,46,52,58,54,50,59,59,59,62,68,57,70,61,85,71,84,77,74,71,70,73,70,62,51,58,68,38,81,40,75,39,80,84,71,112,125,83,75,66,78,45,72,66,51,50,53,53,45,42,50,54,3,46,51,29,9,50,52,10,39,75,70,73,25,72,63,31,7,17,28,34,30,45,92,90,33,78,74,33,53,14,31,25,39,26,69,85,65,47,32,74,70,36,36,15,64,51,40,18,49,50,53,41,50,54,53,39,52,74,70,64,55,49,51,69,53,47,38,55,51,31,46,59,24,36,35,25,26,42,45,34,45,36,39,30,49,35,37,44,42,40,65,45,28,34,34,32,38,36,17,28,36,84,35,86,86,50,45,8,62,69,59,52,47,51,57,54,50,58,60,58,61,68,55,71,60,84,71,84,77,75,72,71,74,70,60,49,60,67,38,80,40,76,40,82,84,68,112

InterPro domains:
  IPR002125 Cytidine and deoxycytidylate deaminase domain [PF00383] (10-117)
  IPR002125 Cytidine and deoxycytidylate deaminase domain [PS51747] (8-136)
  IPR016192 APOBEC/CMP deaminase, zinc-binding [PS00903] (59-105)
  IPR016193 Cytidine deaminase-like [SSF53927] (9-139)